Protein AF-A0A966YAL9-F1 (afdb_monomer_lite)

Sequence (308 aa):
MLPSWFNRWNEENPTNVYGPAILIGALGGAVFLAIMVVVFGQPAATSSLQTGPRGQGMSVTEFNSDLATPDPDIELVYENEPYVPDGSEALAKDIYQNVQVLGDLTEDNFNRLMGAMTEWIAPEEGCAYCHGDGDVETYGEDALYTKVVARRMVQMTQNINENWSGHVNANKEVGVTCFTCHRGQHVPSEIWFNIVPVNEASAGWSANQNRATVLSQSTSLPSDALEKYLLGYETIGVHDYESRVANEPGDPLIQNAERTYSLMNYFSNSLGRNCVLCHNTRAFYDAEQVTPQWGTASLGIGMVQEMN

Structure (mmCIF, N/CA/C/O backbone):
data_AF-A0A966YAL9-F1
#
_entry.id   AF-A0A966YAL9-F1
#
loop_
_atom_site.group_PDB
_atom_site.id
_atom_site.type_symbol
_atom_site.label_atom_id
_atom_site.label_alt_id
_atom_site.label_comp_id
_atom_site.label_asym_id
_atom_site.label_entity_id
_atom_site.label_seq_id
_atom_site.pdbx_PDB_ins_code
_atom_site.Cartn_x
_atom_site.Cartn_y
_atom_site.Cartn_z
_atom_site.occupancy
_atom_site.B_iso_or_equiv
_atom_site.auth_seq_id
_atom_site.auth_comp_id
_atom_site.auth_asym_id
_atom_site.auth_atom_id
_atom_site.pdbx_PDB_model_num
ATOM 1 N N . MET A 1 1 ? -10.149 58.426 -57.020 1.00 65.69 1 MET A N 1
ATOM 2 C CA . MET A 1 1 ? -8.845 58.293 -57.708 1.00 65.69 1 MET A CA 1
ATOM 3 C C . MET A 1 1 ? -7.839 59.139 -56.957 1.00 65.69 1 MET A C 1
ATOM 5 O O . MET A 1 1 ? -8.144 60.294 -56.688 1.00 65.69 1 MET A O 1
ATOM 9 N N . LEU A 1 2 ? -6.709 58.564 -56.550 1.00 71.12 2 LEU A N 1
ATOM 10 C CA . LEU A 1 2 ? -5.679 59.308 -55.822 1.00 71.12 2 LEU A CA 1
ATOM 11 C C . LEU A 1 2 ? -4.937 60.273 -56.777 1.00 71.12 2 LEU A C 1
ATOM 13 O O . LEU A 1 2 ? -4.803 59.945 -57.960 1.00 71.12 2 LEU A O 1
ATOM 17 N N . PRO A 1 3 ? -4.490 61.458 -56.313 1.00 83.50 3 PRO A N 1
ATOM 18 C CA . PRO A 1 3 ? -3.779 62.441 -57.137 1.00 83.50 3 PRO A CA 1
ATOM 19 C C . PRO A 1 3 ? -2.489 61.889 -57.767 1.00 83.50 3 PRO A C 1
ATOM 21 O O . PRO A 1 3 ? -1.783 61.092 -57.154 1.00 83.50 3 PRO A O 1
ATOM 24 N N . SER A 1 4 ? -2.127 62.366 -58.964 1.00 80.00 4 SER A N 1
ATOM 25 C CA . SER A 1 4 ? -0.957 61.882 -59.723 1.00 80.00 4 SER A CA 1
ATOM 26 C C . SER A 1 4 ? 0.380 62.048 -58.993 1.00 80.00 4 SER A C 1
ATOM 28 O O . SER A 1 4 ? 1.270 61.217 -59.157 1.00 80.00 4 SER A O 1
ATOM 30 N N . TRP A 1 5 ? 0.515 63.081 -58.159 1.00 81.12 5 TRP A N 1
ATOM 31 C CA . TRP A 1 5 ? 1.707 63.295 -57.338 1.00 81.12 5 TRP A CA 1
ATOM 32 C C . TRP A 1 5 ? 1.853 62.243 -56.227 1.00 81.12 5 TRP A C 1
ATOM 34 O O . TRP A 1 5 ? 2.972 61.866 -55.907 1.00 81.12 5 TRP A O 1
ATOM 44 N N . PHE A 1 6 ? 0.743 61.731 -55.677 1.00 73.94 6 PHE A N 1
ATOM 45 C CA . PHE A 1 6 ? 0.749 60.721 -54.611 1.00 73.94 6 PHE A CA 1
ATOM 46 C C . PHE A 1 6 ? 1.203 59.361 -55.146 1.00 73.94 6 PHE A C 1
ATOM 48 O O . PHE A 1 6 ? 2.024 58.686 -54.530 1.00 73.94 6 PHE A O 1
ATOM 55 N N . ASN A 1 7 ? 0.719 58.994 -56.338 1.00 79.31 7 ASN A N 1
ATOM 56 C CA . ASN A 1 7 ? 1.148 57.768 -57.009 1.00 79.31 7 ASN A CA 1
ATOM 57 C C . ASN A 1 7 ? 2.636 57.829 -57.371 1.00 79.31 7 ASN A C 1
ATOM 59 O O . ASN A 1 7 ? 3.358 56.887 -57.073 1.00 79.31 7 ASN A O 1
ATOM 63 N N . ARG A 1 8 ? 3.101 58.959 -57.923 1.00 77.62 8 ARG A N 1
ATOM 64 C CA . ARG A 1 8 ? 4.509 59.156 -58.298 1.00 77.62 8 ARG A CA 1
ATOM 65 C C . ARG A 1 8 ? 5.439 59.167 -57.078 1.00 77.62 8 ARG A C 1
ATOM 67 O O . ARG A 1 8 ? 6.488 58.541 -57.109 1.00 77.62 8 ARG A O 1
ATOM 74 N N . TRP A 1 9 ? 5.023 59.797 -55.976 1.00 74.25 9 TRP A N 1
ATOM 75 C CA . TRP A 1 9 ? 5.794 59.806 -54.729 1.00 74.25 9 TRP A CA 1
ATOM 76 C C . TRP A 1 9 ? 5.941 58.405 -54.114 1.00 74.25 9 TRP A C 1
ATOM 78 O O . TRP A 1 9 ? 7.034 58.064 -53.672 1.00 74.25 9 TRP A O 1
ATOM 88 N N . ASN A 1 10 ? 4.884 57.581 -54.127 1.00 72.00 10 ASN A N 1
ATOM 89 C CA . ASN A 1 10 ? 4.954 56.182 -53.676 1.00 72.00 10 ASN A CA 1
ATOM 90 C C . ASN A 1 10 ? 5.814 55.301 -54.599 1.00 72.00 10 ASN A C 1
ATOM 92 O O . ASN A 1 10 ? 6.474 54.385 -54.117 1.00 72.00 10 ASN A O 1
ATOM 96 N N . GLU A 1 11 ? 5.805 55.571 -55.907 1.00 74.69 11 GLU A N 1
ATOM 97 C CA . GLU A 1 11 ? 6.661 54.897 -56.894 1.00 74.69 11 GLU A CA 1
ATOM 98 C C . GLU A 1 11 ? 8.146 55.225 -56.675 1.00 74.69 11 GLU A C 1
ATOM 100 O O . GLU A 1 11 ? 9.000 54.347 -56.756 1.00 74.69 11 GLU A O 1
ATOM 105 N N . GLU A 1 12 ? 8.446 56.486 -56.354 1.00 77.81 12 GLU A N 1
ATOM 106 C CA . GLU A 1 12 ? 9.803 56.991 -56.117 1.00 77.81 12 GLU A CA 1
ATOM 107 C C . GLU A 1 12 ? 10.318 56.705 -54.692 1.00 77.81 12 GLU A C 1
ATOM 109 O O . GLU A 1 12 ? 11.528 56.708 -54.468 1.00 77.81 12 GLU A O 1
ATOM 114 N N . ASN A 1 13 ? 9.430 56.422 -53.728 1.00 68.62 13 ASN A N 1
ATOM 115 C CA . ASN A 1 13 ? 9.766 56.129 -52.328 1.00 68.62 13 ASN A CA 1
ATOM 116 C C . ASN A 1 13 ? 9.110 54.819 -51.850 1.00 68.62 13 ASN A C 1
ATOM 118 O O . ASN A 1 13 ? 8.278 54.846 -50.934 1.00 68.62 13 ASN A O 1
ATOM 122 N N . PRO A 1 14 ? 9.461 53.657 -52.436 1.00 69.31 14 PRO A N 1
ATOM 123 C CA . PRO A 1 14 ? 8.901 52.383 -52.015 1.00 69.31 14 PRO A CA 1
ATOM 124 C C . PRO A 1 14 ? 9.332 52.097 -50.573 1.00 69.31 14 PRO A C 1
ATOM 126 O O . PRO A 1 14 ? 10.478 51.746 -50.289 1.00 69.31 14 PRO A O 1
ATOM 129 N N . THR A 1 15 ? 8.408 52.260 -49.629 1.00 69.19 15 THR A N 1
ATOM 130 C CA . THR A 1 15 ? 8.644 51.883 -48.237 1.00 69.19 15 THR A CA 1
ATOM 131 C C . THR A 1 15 ? 8.702 50.363 -48.175 1.00 69.19 15 THR A C 1
ATOM 133 O O . THR A 1 15 ? 7.724 49.668 -48.439 1.00 69.19 15 THR A O 1
ATOM 136 N N . ASN A 1 16 ? 9.883 49.817 -47.883 1.00 73.44 16 ASN A N 1
ATOM 137 C CA . ASN A 1 16 ? 10.063 48.377 -47.750 1.00 73.44 16 ASN A CA 1
ATOM 138 C C . ASN A 1 16 ? 9.370 47.904 -46.468 1.00 73.44 16 ASN A C 1
ATOM 140 O O . ASN A 1 16 ? 9.990 47.877 -45.412 1.00 73.44 16 ASN A O 1
ATOM 144 N N . VAL A 1 17 ? 8.087 47.557 -46.557 1.00 72.50 17 VAL A N 1
ATOM 145 C CA . VAL A 1 17 ? 7.295 47.040 -45.427 1.00 72.50 17 VAL A CA 1
ATOM 146 C C . VAL A 1 17 ? 7.652 45.580 -45.119 1.00 72.50 17 VAL A C 1
ATOM 148 O O . VAL A 1 17 ? 7.526 45.137 -43.980 1.00 72.50 17 VAL A O 1
ATOM 151 N N . TYR A 1 18 ? 8.162 44.843 -46.112 1.00 77.12 18 TYR A N 1
ATOM 152 C CA . TYR A 1 18 ? 8.548 43.438 -45.972 1.00 77.12 18 TYR A CA 1
ATOM 153 C C . TYR A 1 18 ? 9.752 43.248 -45.046 1.00 77.12 18 TYR A C 1
ATOM 155 O O . TYR A 1 18 ? 9.743 42.327 -44.241 1.00 77.12 18 TYR A O 1
ATOM 163 N N . GLY A 1 19 ? 10.761 44.123 -45.103 1.00 79.56 19 GLY A N 1
ATOM 164 C CA . GLY A 1 19 ? 11.925 44.069 -44.208 1.00 79.56 19 GLY A CA 1
ATOM 165 C C . GLY A 1 19 ? 11.540 44.149 -42.721 1.00 79.56 19 GLY A C 1
ATOM 166 O O . GLY A 1 19 ? 11.826 43.211 -41.976 1.00 79.56 19 GLY A O 1
ATOM 167 N N . PRO A 1 20 ? 10.838 45.212 -42.281 1.00 83.94 20 PRO A N 1
ATOM 168 C CA . PRO A 1 20 ? 10.282 45.323 -40.936 1.00 83.94 20 PRO A CA 1
ATOM 169 C C . PRO A 1 20 ? 9.320 44.185 -40.581 1.00 83.94 20 PRO A C 1
ATOM 171 O O . PRO A 1 20 ? 9.395 43.674 -39.471 1.00 83.94 20 PRO A O 1
ATOM 174 N N . ALA A 1 21 ? 8.458 43.740 -41.503 1.00 80.94 21 ALA A N 1
ATOM 175 C CA . ALA A 1 21 ? 7.534 42.632 -41.248 1.00 80.94 21 ALA A CA 1
ATOM 176 C C . ALA A 1 21 ? 8.256 41.291 -41.020 1.00 80.94 21 ALA A C 1
ATOM 178 O O . ALA A 1 21 ? 7.905 40.565 -40.094 1.00 80.94 21 ALA A O 1
ATOM 179 N N . ILE A 1 22 ? 9.292 40.978 -41.807 1.00 87.69 22 ILE A N 1
ATOM 180 C CA . ILE A 1 22 ? 10.147 39.794 -41.618 1.00 87.69 22 ILE A CA 1
ATOM 181 C C . ILE A 1 22 ? 10.879 39.885 -40.278 1.00 87.69 22 ILE A C 1
ATOM 183 O O . ILE A 1 22 ? 10.945 38.900 -39.549 1.00 87.69 22 ILE A O 1
ATOM 187 N N . LEU A 1 23 ? 11.396 41.065 -39.930 1.00 87.50 23 LEU A N 1
ATOM 188 C CA . LEU A 1 23 ? 12.125 41.283 -38.682 1.00 87.50 23 LEU A CA 1
ATOM 189 C C . LEU A 1 23 ? 11.206 41.142 -37.456 1.00 87.50 23 LEU A C 1
ATOM 191 O O . LEU A 1 23 ? 11.565 40.461 -36.499 1.00 87.50 23 LEU A O 1
ATOM 195 N N . ILE A 1 24 ? 9.992 41.699 -37.512 1.00 89.62 24 ILE A N 1
ATOM 196 C CA . ILE A 1 24 ? 8.957 41.528 -36.479 1.00 89.62 24 ILE A CA 1
ATOM 197 C C . ILE A 1 24 ? 8.509 40.065 -36.395 1.00 89.62 24 ILE A C 1
ATOM 199 O O . ILE A 1 24 ? 8.396 39.535 -35.294 1.00 89.62 24 ILE A O 1
ATOM 203 N N . GLY A 1 25 ? 8.291 39.394 -37.528 1.00 92.00 25 GLY A N 1
ATOM 204 C CA . GLY A 1 25 ? 7.920 37.978 -37.565 1.00 92.00 25 GLY A CA 1
ATOM 205 C C . GLY A 1 25 ? 9.001 37.071 -36.971 1.00 92.00 25 GLY A C 1
ATOM 206 O O . GLY A 1 25 ? 8.689 36.179 -36.186 1.00 92.00 25 GLY A O 1
ATOM 207 N N . ALA A 1 26 ? 10.273 37.335 -37.275 1.00 93.12 26 ALA A N 1
ATOM 208 C CA . ALA A 1 26 ? 11.406 36.604 -36.715 1.00 93.12 26 ALA A CA 1
ATOM 209 C C . ALA A 1 26 ? 11.546 36.830 -35.202 1.00 93.12 26 ALA A C 1
ATOM 211 O O . ALA A 1 26 ? 11.719 35.869 -34.456 1.00 93.12 26 ALA A O 1
ATOM 212 N N . LEU A 1 27 ? 11.415 38.078 -34.735 1.00 93.50 27 LEU A N 1
ATOM 213 C CA . LEU A 1 27 ? 11.429 38.396 -33.304 1.00 93.50 27 LEU A CA 1
ATOM 214 C C . LEU A 1 27 ? 10.240 37.764 -32.573 1.00 93.50 27 LEU A C 1
ATOM 216 O O . LEU A 1 27 ? 10.427 37.151 -31.526 1.00 93.50 27 LEU A O 1
ATOM 220 N N . GLY A 1 28 ? 9.035 37.856 -33.137 1.00 95.12 28 GLY A N 1
ATOM 221 C CA . GLY A 1 28 ? 7.835 37.234 -32.581 1.00 95.12 28 GLY A CA 1
ATOM 222 C C . GLY A 1 28 ? 7.957 35.713 -32.496 1.00 95.12 28 GLY A C 1
ATOM 223 O O . GLY A 1 28 ? 7.648 35.132 -31.459 1.00 95.12 28 GLY A O 1
ATOM 224 N N . GLY A 1 29 ? 8.485 35.070 -33.541 1.00 95.31 29 GLY A N 1
ATOM 225 C CA . GLY A 1 29 ? 8.762 33.633 -33.550 1.00 95.31 29 GLY A CA 1
ATOM 226 C C . GLY A 1 29 ? 9.814 33.221 -32.517 1.00 95.31 29 GLY A C 1
ATOM 227 O O . GLY A 1 29 ? 9.628 32.224 -31.824 1.00 95.31 29 GLY A O 1
ATOM 228 N N . ALA A 1 30 ? 10.883 34.005 -32.359 1.00 92.94 30 ALA A N 1
ATOM 229 C CA . ALA A 1 30 ? 11.915 33.754 -31.353 1.00 92.94 30 ALA A CA 1
ATOM 230 C C . ALA A 1 30 ? 11.374 33.892 -29.921 1.00 92.94 30 ALA A C 1
ATOM 232 O O . ALA A 1 30 ? 11.653 33.043 -29.077 1.00 92.94 30 ALA A O 1
ATOM 233 N N . VAL A 1 31 ? 10.561 34.920 -29.654 1.00 94.75 31 VAL A N 1
ATOM 234 C CA . VAL A 1 31 ? 9.898 35.108 -28.354 1.00 94.75 31 VAL A CA 1
ATOM 235 C C . VAL A 1 31 ? 8.921 33.968 -28.076 1.00 94.75 31 VAL A C 1
ATOM 237 O O . VAL A 1 31 ? 8.940 33.414 -26.982 1.00 94.75 31 VAL A O 1
ATOM 240 N N . PHE A 1 32 ? 8.115 33.567 -29.061 1.00 94.06 32 PHE A N 1
ATOM 241 C CA . PHE A 1 32 ? 7.206 32.430 -28.920 1.00 94.06 32 PHE A CA 1
ATOM 242 C C . PHE A 1 32 ? 7.961 31.132 -28.609 1.00 94.06 32 PHE A C 1
ATOM 244 O O . PHE A 1 32 ? 7.599 30.432 -27.670 1.00 94.06 32 PHE A O 1
ATOM 251 N N . LEU A 1 33 ? 9.048 30.833 -29.329 1.00 90.56 33 LEU A N 1
ATOM 252 C CA . LEU A 1 33 ? 9.898 29.671 -29.048 1.00 90.56 33 LEU A CA 1
ATOM 253 C C . LEU A 1 33 ? 10.502 29.720 -27.641 1.00 90.56 33 LEU A C 1
ATOM 255 O O . LEU A 1 33 ? 10.478 28.713 -26.940 1.00 90.56 33 LEU A O 1
ATOM 259 N N . ALA A 1 34 ? 11.005 30.877 -27.208 1.00 88.69 34 ALA A N 1
ATOM 260 C CA . ALA A 1 34 ? 11.548 31.043 -25.863 1.00 88.69 34 ALA A CA 1
ATOM 261 C C . ALA A 1 34 ? 10.478 30.809 -24.784 1.00 88.69 34 ALA A C 1
ATOM 263 O O . ALA A 1 34 ? 10.730 30.089 -23.822 1.00 88.69 34 ALA A O 1
ATOM 264 N N . ILE A 1 35 ? 9.268 31.348 -24.973 1.00 88.69 35 ILE A N 1
ATOM 265 C CA . ILE A 1 35 ? 8.125 31.096 -24.085 1.00 88.69 35 ILE A CA 1
ATOM 266 C C . ILE A 1 35 ? 7.786 29.606 -24.068 1.00 88.69 35 ILE A C 1
ATOM 268 O O . ILE A 1 35 ? 7.620 29.048 -22.995 1.00 88.69 35 ILE A O 1
ATOM 272 N N . MET A 1 36 ? 7.736 28.940 -25.221 1.00 88.19 36 MET A N 1
ATOM 273 C CA . MET A 1 36 ? 7.416 27.511 -25.306 1.00 88.19 36 MET A CA 1
ATOM 274 C C . MET A 1 36 ? 8.447 26.640 -24.585 1.00 88.19 36 MET A C 1
ATOM 276 O O . MET A 1 36 ? 8.064 25.700 -23.899 1.00 88.19 36 MET A O 1
ATOM 280 N N . VAL A 1 37 ? 9.739 26.970 -24.677 1.00 84.31 37 VAL A N 1
ATOM 281 C CA . VAL A 1 37 ? 10.798 26.270 -23.928 1.00 84.31 37 VAL A CA 1
ATOM 282 C C . VAL A 1 37 ? 10.631 26.460 -22.419 1.00 84.31 37 VAL A C 1
ATOM 284 O O . VAL A 1 37 ? 10.834 25.517 -21.664 1.00 84.31 37 VAL A O 1
ATOM 287 N N . VAL A 1 38 ? 10.233 27.651 -21.963 1.00 83.19 38 VAL A N 1
ATOM 288 C CA . VAL A 1 38 ? 9.990 27.911 -20.533 1.00 83.19 38 VAL A CA 1
ATOM 289 C C . VAL A 1 38 ? 8.702 27.240 -20.047 1.00 83.19 38 VAL A C 1
ATOM 291 O O . VAL A 1 38 ? 8.705 26.634 -18.982 1.00 83.19 38 VAL A O 1
ATOM 294 N N . VAL A 1 39 ? 7.618 27.321 -20.824 1.00 80.94 39 VAL A N 1
ATOM 295 C CA . VAL A 1 39 ? 6.293 26.784 -20.472 1.00 80.94 39 VAL A CA 1
ATOM 296 C C . VAL A 1 39 ? 6.289 25.259 -20.477 1.00 80.94 39 VAL A C 1
ATOM 298 O O . VAL A 1 39 ? 5.745 24.659 -19.557 1.00 80.94 39 VAL A O 1
ATOM 301 N N . PHE A 1 40 ? 6.899 24.619 -21.478 1.00 78.69 40 PHE A N 1
ATOM 302 C CA . PHE A 1 40 ? 7.017 23.159 -21.495 1.00 78.69 40 PHE A CA 1
ATOM 303 C C . PHE A 1 40 ? 8.154 22.639 -20.620 1.00 78.69 40 PHE A C 1
ATOM 305 O O . PHE A 1 40 ? 8.139 21.467 -20.248 1.00 78.69 40 PHE A O 1
ATOM 312 N N . GLY A 1 41 ? 9.130 23.487 -20.287 1.00 79.62 41 GLY A N 1
ATOM 313 C CA . GLY A 1 41 ? 10.293 23.099 -19.502 1.00 79.62 41 GLY A CA 1
ATOM 314 C C . GLY A 1 41 ? 11.029 21.903 -20.114 1.00 79.62 41 GLY A C 1
ATOM 315 O O . GLY A 1 41 ? 11.148 21.767 -21.333 1.00 79.62 41 GLY A O 1
ATOM 316 N N . GLN A 1 42 ? 11.520 21.016 -19.247 1.00 81.88 42 GLN A N 1
ATOM 317 C CA . GLN A 1 42 ? 12.120 19.742 -19.634 1.00 81.88 42 GLN A CA 1
ATOM 318 C C . GLN A 1 42 ? 11.281 18.596 -19.044 1.00 81.88 42 GLN A C 1
ATOM 320 O O . GLN A 1 42 ? 11.599 18.115 -17.957 1.00 81.88 42 GLN A O 1
ATOM 325 N N . PRO A 1 43 ? 10.227 18.127 -19.738 1.00 78.88 43 PRO A N 1
ATOM 326 C CA . PRO A 1 43 ? 9.335 17.090 -19.207 1.00 78.88 43 PRO A CA 1
ATOM 327 C C . PRO A 1 43 ? 10.042 15.736 -19.051 1.00 78.88 43 PRO A C 1
ATOM 329 O O . PRO A 1 43 ? 9.650 14.913 -18.239 1.00 78.88 43 PRO A O 1
ATOM 332 N N . ALA A 1 44 ? 11.132 15.524 -19.793 1.00 84.50 44 ALA A N 1
ATOM 333 C CA . ALA A 1 44 ? 11.979 14.340 -19.682 1.00 84.50 44 ALA A CA 1
ATOM 334 C C . ALA A 1 44 ? 13.105 14.490 -18.640 1.00 84.50 44 ALA A C 1
ATOM 336 O O . ALA A 1 44 ? 14.030 13.680 -18.615 1.00 84.50 44 ALA A O 1
ATOM 337 N N . ALA A 1 45 ? 13.106 15.554 -17.829 1.00 89.25 45 ALA A N 1
ATOM 338 C CA . ALA A 1 45 ? 14.073 15.684 -16.749 1.00 89.25 45 ALA A CA 1
ATOM 339 C C . ALA A 1 45 ? 13.775 14.639 -15.677 1.00 89.25 45 ALA A C 1
ATOM 341 O O . ALA A 1 45 ? 12.651 14.546 -15.188 1.00 89.25 45 ALA A O 1
ATOM 342 N N . THR A 1 46 ? 14.797 13.883 -15.302 1.00 91.88 46 THR A N 1
ATOM 343 C CA . THR A 1 46 ? 14.681 12.828 -14.302 1.00 91.88 46 THR A CA 1
ATOM 344 C C . THR A 1 46 ? 15.632 13.068 -13.147 1.00 91.88 46 THR A C 1
ATOM 346 O O . THR A 1 46 ? 16.764 13.516 -13.351 1.00 91.88 46 THR A O 1
ATOM 349 N N . SER A 1 47 ? 15.205 12.672 -11.958 1.00 92.25 47 SER A N 1
ATOM 350 C CA . SER A 1 47 ? 16.072 12.454 -10.809 1.00 92.25 47 SER A CA 1
ATOM 351 C C . SER A 1 47 ? 16.353 10.961 -10.679 1.00 92.25 47 SER A C 1
ATOM 353 O O . SER A 1 47 ? 15.649 10.120 -11.243 1.00 92.25 47 SER A O 1
ATOM 355 N N . SER A 1 48 ? 17.435 10.600 -10.002 1.00 92.19 48 SER A N 1
ATOM 356 C CA . SER A 1 48 ? 17.807 9.199 -9.831 1.00 92.19 48 SER A CA 1
ATOM 357 C C . SER A 1 48 ? 18.400 8.945 -8.458 1.00 92.19 48 SER A C 1
ATOM 359 O O . SER A 1 48 ? 19.378 9.579 -8.064 1.00 92.19 48 SER A O 1
ATOM 361 N N . LEU A 1 49 ? 17.812 7.988 -7.747 1.00 93.38 49 LEU A N 1
ATOM 362 C CA . LEU A 1 49 ? 18.313 7.470 -6.486 1.00 93.38 49 LEU A CA 1
ATOM 363 C C . LEU A 1 49 ? 19.184 6.244 -6.762 1.00 93.38 49 LEU A C 1
ATOM 365 O O . LEU A 1 49 ? 18.711 5.227 -7.268 1.00 93.38 49 LEU A O 1
ATOM 369 N N . GLN A 1 50 ? 20.463 6.328 -6.404 1.00 95.88 50 GLN A N 1
ATOM 370 C CA . GLN A 1 50 ? 21.370 5.189 -6.479 1.00 95.88 50 GLN A CA 1
ATOM 371 C C . GLN A 1 50 ? 21.159 4.270 -5.266 1.00 95.88 50 GLN A C 1
ATOM 373 O O . GLN A 1 50 ? 21.380 4.685 -4.131 1.00 95.88 50 GLN A O 1
ATOM 378 N N . THR A 1 51 ? 20.777 3.017 -5.508 1.00 95.62 51 THR A N 1
ATOM 379 C CA . THR A 1 51 ? 20.424 2.035 -4.463 1.00 95.62 51 THR A CA 1
ATOM 380 C C . THR A 1 51 ? 21.468 0.932 -4.276 1.00 95.62 51 THR A C 1
ATOM 382 O O . THR A 1 51 ? 21.317 0.074 -3.411 1.00 95.62 51 THR A O 1
ATOM 385 N N . GLY A 1 52 ? 22.558 0.952 -5.050 1.00 94.44 52 GLY A N 1
ATOM 386 C CA . GLY A 1 52 ? 23.645 -0.024 -4.946 1.00 94.44 52 GLY A CA 1
ATOM 387 C C . GLY A 1 52 ? 25.017 0.525 -5.353 1.00 94.44 52 GLY A C 1
ATOM 388 O O . GLY A 1 52 ? 25.157 1.715 -5.650 1.00 94.44 52 GLY A O 1
ATOM 389 N N . PRO A 1 53 ? 26.066 -0.319 -5.375 1.00 94.62 53 PRO A N 1
ATOM 390 C CA . PRO A 1 53 ? 27.416 0.104 -5.738 1.00 94.62 53 PRO A CA 1
ATOM 391 C C . PRO A 1 53 ? 27.499 0.731 -7.137 1.00 94.62 53 PRO A C 1
ATOM 393 O O . PRO A 1 53 ? 26.789 0.345 -8.068 1.00 94.62 53 PRO A O 1
ATOM 396 N N . ARG A 1 54 ? 28.417 1.691 -7.302 1.00 94.75 54 ARG A N 1
ATOM 397 C CA . ARG A 1 54 ? 28.647 2.375 -8.585 1.00 94.75 54 ARG A CA 1
ATOM 398 C C . ARG A 1 54 ? 28.934 1.375 -9.713 1.00 94.75 54 ARG A C 1
ATOM 400 O O . ARG A 1 54 ? 29.740 0.466 -9.542 1.00 94.75 54 ARG A O 1
ATOM 407 N N . GLY A 1 55 ? 28.312 1.584 -10.873 1.00 94.69 55 GLY A N 1
ATOM 408 C CA . GLY A 1 55 ? 28.501 0.750 -12.068 1.00 94.69 55 GLY A CA 1
ATOM 409 C C . GLY A 1 55 ? 27.594 -0.484 -12.169 1.00 94.69 55 GLY A C 1
ATOM 410 O O . GLY A 1 55 ? 27.624 -1.146 -13.197 1.00 94.69 55 GLY A O 1
ATOM 411 N N . GLN A 1 56 ? 26.759 -0.766 -11.162 1.00 93.25 56 GLN A N 1
ATOM 412 C CA . GLN A 1 56 ? 25.854 -1.929 -11.155 1.00 93.25 56 GLN A CA 1
ATOM 413 C C . GLN A 1 56 ? 24.480 -1.658 -11.793 1.00 93.25 56 GLN A C 1
ATOM 415 O O . GLN A 1 56 ? 23.650 -2.556 -11.857 1.00 93.25 56 GLN A O 1
ATOM 420 N N . GLY A 1 57 ? 24.204 -0.421 -12.219 1.00 94.19 57 GLY A N 1
ATOM 421 C CA . GLY A 1 57 ? 22.905 -0.045 -12.794 1.00 94.19 57 GLY A CA 1
ATOM 422 C C . GLY A 1 57 ? 21.742 0.001 -11.792 1.00 94.19 57 GLY A C 1
ATOM 423 O O . GLY A 1 57 ? 20.599 0.165 -12.202 1.00 94.19 57 GLY A O 1
ATOM 424 N N . MET A 1 58 ? 22.017 -0.110 -10.488 1.00 97.31 58 MET A N 1
ATOM 425 C CA . MET A 1 58 ? 21.018 0.027 -9.423 1.00 97.31 58 MET A CA 1
ATOM 426 C C . MET A 1 58 ? 20.652 1.505 -9.212 1.00 97.31 58 MET A C 1
ATOM 428 O O . MET A 1 58 ? 21.201 2.182 -8.340 1.00 97.31 58 MET A O 1
ATOM 432 N N . SER A 1 59 ? 19.773 2.001 -10.084 1.00 95.94 59 SER A N 1
ATOM 433 C CA . SER A 1 59 ? 19.250 3.365 -10.104 1.00 95.94 59 SER A CA 1
ATOM 434 C C . SER A 1 59 ? 17.726 3.339 -10.195 1.00 95.94 59 SER A C 1
ATOM 436 O O . SER A 1 59 ? 17.156 2.803 -11.148 1.00 95.94 59 SER A O 1
ATOM 438 N N . VAL A 1 60 ? 17.062 3.936 -9.214 1.00 95.31 60 VAL A N 1
ATOM 439 C CA . VAL A 1 60 ? 15.627 4.222 -9.256 1.00 95.31 60 VAL A CA 1
ATOM 440 C C . VAL A 1 60 ? 15.469 5.597 -9.890 1.00 95.31 60 VAL A C 1
ATOM 442 O O . VAL A 1 60 ? 15.879 6.594 -9.301 1.00 95.31 60 VAL A O 1
ATOM 445 N N . THR A 1 61 ? 14.943 5.643 -11.110 1.00 93.00 61 THR A N 1
ATOM 446 C CA . THR A 1 61 ? 14.793 6.878 -11.888 1.00 93.00 61 THR A CA 1
ATOM 447 C C . THR A 1 61 ? 13.335 7.315 -11.891 1.00 93.00 61 THR A C 1
ATOM 449 O O . THR A 1 61 ? 12.459 6.505 -12.177 1.00 93.00 61 THR A O 1
ATOM 452 N N . GLU A 1 62 ? 13.093 8.592 -11.608 1.00 90.50 62 GLU A N 1
ATOM 453 C CA . GLU A 1 62 ? 11.760 9.202 -11.546 1.00 90.50 62 GLU A CA 1
ATOM 454 C C . GLU A 1 62 ? 11.761 10.506 -12.347 1.00 90.50 62 GLU A C 1
ATOM 456 O O . GLU A 1 62 ? 12.779 11.209 -12.385 1.00 90.50 62 GLU A O 1
ATOM 461 N N . PHE A 1 63 ? 10.644 10.849 -12.995 1.00 91.12 63 PHE A N 1
ATOM 462 C CA . PHE A 1 63 ? 10.519 12.157 -13.631 1.00 91.12 63 PHE A CA 1
ATOM 463 C C . PHE A 1 63 ? 10.420 13.246 -12.564 1.00 91.12 63 PHE A C 1
ATOM 465 O O . PHE A 1 63 ? 9.743 13.100 -11.548 1.00 91.12 63 PHE A O 1
ATOM 472 N N . ASN A 1 64 ? 11.077 14.378 -12.807 1.00 88.88 64 ASN A N 1
ATOM 473 C CA . ASN A 1 64 ? 11.020 15.514 -11.889 1.00 88.88 64 ASN A CA 1
ATOM 474 C C . ASN A 1 64 ? 9.595 16.071 -11.751 1.00 88.88 64 ASN A C 1
ATOM 476 O O . ASN A 1 64 ? 9.272 16.631 -10.709 1.00 88.88 64 ASN A O 1
ATOM 480 N N . SER A 1 65 ? 8.754 15.918 -12.781 1.00 86.19 65 SER A N 1
ATOM 481 C CA . SER A 1 65 ? 7.327 16.256 -12.725 1.00 86.19 65 SER A CA 1
ATOM 482 C C . SER A 1 65 ? 6.578 15.437 -11.680 1.00 86.19 65 SER A C 1
ATOM 484 O O . SER A 1 65 ? 5.757 15.986 -10.951 1.00 86.19 65 SER A O 1
ATOM 486 N N . ASP A 1 66 ? 6.891 14.147 -11.582 1.00 85.81 66 ASP A N 1
ATOM 487 C CA . ASP A 1 66 ? 6.193 13.218 -10.695 1.00 85.81 66 ASP A CA 1
ATOM 488 C C . ASP A 1 66 ? 6.587 13.510 -9.245 1.00 85.81 66 ASP A C 1
ATOM 490 O O . ASP A 1 66 ? 5.729 13.635 -8.381 1.00 85.81 66 ASP A O 1
ATOM 494 N N . LEU A 1 67 ? 7.877 13.771 -8.999 1.00 84.19 67 LEU A N 1
ATOM 495 C CA . LEU A 1 67 ? 8.382 14.198 -7.689 1.00 84.19 67 LEU A CA 1
ATOM 496 C C . LEU A 1 67 ? 7.832 15.557 -7.227 1.00 84.19 67 LEU A C 1
ATOM 498 O O . LEU A 1 67 ? 7.803 15.833 -6.030 1.00 84.19 67 LEU A O 1
ATOM 502 N N . ALA A 1 68 ? 7.459 16.429 -8.166 1.00 82.94 68 ALA A N 1
ATOM 503 C CA . ALA A 1 68 ? 6.891 17.741 -7.873 1.00 82.94 68 ALA A CA 1
ATOM 504 C C . ALA A 1 68 ? 5.369 17.704 -7.666 1.00 82.94 68 ALA A C 1
ATOM 506 O O . ALA A 1 68 ? 4.804 18.704 -7.223 1.00 82.94 68 ALA A O 1
ATOM 507 N N . THR A 1 69 ? 4.711 16.590 -7.996 1.00 83.81 69 THR A N 1
ATOM 508 C CA . THR A 1 69 ? 3.265 16.429 -7.836 1.00 83.81 69 THR A CA 1
ATOM 509 C C . THR A 1 69 ? 2.994 15.863 -6.439 1.00 83.81 69 THR A C 1
ATOM 511 O O . THR A 1 69 ? 3.366 14.720 -6.178 1.00 83.81 69 THR A O 1
ATOM 514 N N . PRO A 1 70 ? 2.408 16.640 -5.508 1.00 82.62 70 PRO A N 1
ATOM 515 C CA . PRO A 1 70 ? 2.055 16.119 -4.191 1.00 82.62 70 PRO A CA 1
ATOM 516 C C . PRO A 1 70 ? 0.923 15.088 -4.295 1.00 82.62 70 PRO A C 1
ATOM 518 O O . PRO A 1 70 ? 0.216 15.037 -5.304 1.00 82.62 70 PRO A O 1
ATOM 521 N N . ASP A 1 71 ? 0.732 14.295 -3.235 1.00 83.94 71 ASP A N 1
ATOM 522 C CA . ASP A 1 71 ? -0.483 13.484 -3.094 1.00 83.94 71 ASP A CA 1
ATOM 523 C C . ASP A 1 71 ? -1.700 14.433 -3.183 1.00 83.94 71 ASP A C 1
ATOM 525 O O . ASP A 1 71 ? -1.746 15.412 -2.428 1.00 83.94 71 ASP A O 1
ATOM 529 N N . PRO A 1 72 ? -2.639 14.216 -4.125 1.00 82.12 72 PRO A N 1
ATOM 530 C CA . PRO A 1 72 ? -3.776 15.114 -4.325 1.00 82.12 72 PRO A CA 1
ATOM 531 C C . PRO A 1 72 ? -4.674 15.212 -3.087 1.00 82.12 72 PRO A C 1
ATOM 533 O O . PRO A 1 72 ? -5.324 16.237 -2.892 1.00 82.12 72 PRO A O 1
ATOM 536 N N . ASP A 1 73 ? -4.656 14.189 -2.234 1.00 82.69 73 ASP A N 1
ATOM 537 C CA . ASP A 1 73 ? -5.479 14.095 -1.033 1.00 82.69 73 ASP A CA 1
ATOM 538 C C . ASP A 1 73 ? -4.705 14.510 0.225 1.00 82.69 73 ASP A C 1
ATOM 540 O O . ASP A 1 73 ? -5.205 14.358 1.339 1.00 82.69 73 ASP A O 1
ATOM 544 N N . ILE A 1 74 ? -3.487 15.053 0.090 1.00 82.31 74 ILE A N 1
ATOM 545 C CA . ILE A 1 74 ? -2.682 15.460 1.251 1.00 82.31 74 ILE A CA 1
ATOM 546 C C . ILE A 1 74 ? -3.388 16.529 2.090 1.00 82.31 74 ILE A C 1
ATOM 548 O O . ILE A 1 74 ? -3.274 16.530 3.310 1.00 82.31 74 ILE A O 1
ATOM 552 N N . GLU A 1 75 ? -4.156 17.412 1.449 1.00 80.00 75 GLU A N 1
ATOM 553 C CA . GLU A 1 75 ? -4.925 18.462 2.126 1.00 80.00 75 GLU A CA 1
ATOM 554 C C . GLU A 1 75 ? -6.126 17.903 2.905 1.00 80.00 75 GLU A C 1
ATOM 556 O O . GLU A 1 75 ? -6.613 18.555 3.827 1.00 80.00 75 GLU A O 1
ATOM 561 N N . LEU A 1 76 ? -6.584 16.691 2.567 1.00 77.69 76 LEU A N 1
ATOM 562 C CA . LEU A 1 76 ? -7.655 15.986 3.278 1.00 77.69 76 LEU A CA 1
ATOM 563 C C . LEU A 1 76 ? -7.143 15.280 4.542 1.00 77.69 76 LEU A C 1
ATOM 565 O O . LEU A 1 76 ? -7.941 14.860 5.383 1.00 77.69 76 LEU A O 1
ATOM 569 N N . VAL A 1 77 ? -5.821 15.162 4.712 1.00 77.06 77 VAL A N 1
ATOM 570 C CA . VAL A 1 77 ? -5.216 14.653 5.946 1.00 77.06 77 VAL A CA 1
ATOM 571 C C . VAL A 1 77 ? -5.368 15.713 7.036 1.00 77.06 77 VAL A C 1
ATOM 573 O O . VAL A 1 77 ? -4.507 16.564 7.248 1.00 77.06 77 VAL A O 1
ATOM 576 N N . TYR A 1 78 ? -6.494 15.672 7.742 1.00 69.25 78 TYR A N 1
ATOM 577 C CA . TYR A 1 78 ? -6.711 16.514 8.910 1.00 69.25 78 TYR A CA 1
ATOM 578 C C . TYR A 1 78 ? -5.965 15.941 10.124 1.00 69.25 78 TYR A C 1
ATOM 580 O O . TYR A 1 78 ? -6.357 14.917 10.693 1.00 69.25 78 TYR A O 1
ATOM 588 N N . GLU A 1 79 ? -4.885 16.608 10.531 1.00 71.19 79 GLU A N 1
ATOM 589 C CA . GLU A 1 79 ? -4.124 16.280 11.738 1.00 71.19 79 GLU A CA 1
ATOM 590 C C . GLU A 1 79 ? -4.866 16.796 12.978 1.00 71.19 79 GLU A C 1
ATOM 592 O O . GLU A 1 79 ? -4.672 17.917 13.447 1.00 71.19 79 GLU A O 1
ATOM 597 N N . ASN A 1 80 ? -5.771 15.979 13.513 1.00 78.81 80 ASN A N 1
ATOM 598 C CA . ASN A 1 80 ? -6.318 16.214 14.842 1.00 78.81 80 ASN A CA 1
ATOM 599 C C . ASN A 1 80 ? -5.332 15.623 15.855 1.00 78.81 80 ASN A C 1
ATOM 601 O O . ASN A 1 80 ? -5.074 14.429 15.785 1.00 78.81 80 ASN A O 1
ATOM 605 N N . GLU A 1 81 ? -4.776 16.395 16.786 1.00 86.38 81 GLU A N 1
ATOM 606 C CA . GLU A 1 81 ? -3.849 15.875 17.807 1.00 86.38 81 GLU A CA 1
ATOM 607 C C . GLU A 1 81 ? -4.613 15.322 19.021 1.00 86.38 81 GLU A C 1
ATOM 609 O O . GLU A 1 81 ? -5.608 15.929 19.428 1.00 86.38 81 GLU A O 1
ATOM 614 N N . PRO A 1 82 ? -4.217 14.175 19.608 1.00 90.38 82 PRO A N 1
ATOM 615 C CA . PRO A 1 82 ? -4.847 13.660 20.822 1.00 90.38 82 PRO A CA 1
ATOM 616 C C . PRO A 1 82 ? -4.736 14.641 21.993 1.00 90.38 82 PRO A C 1
ATOM 618 O O . PRO A 1 82 ? -3.706 15.288 22.191 1.00 90.38 82 PRO A O 1
ATOM 621 N N . TYR A 1 83 ? -5.775 14.705 22.825 1.00 93.00 83 TYR A N 1
ATOM 622 C CA . TYR A 1 83 ? -5.711 15.444 24.083 1.00 93.00 83 TYR A CA 1
ATOM 623 C C . TYR A 1 83 ? -4.858 14.666 25.085 1.00 93.00 83 TYR A C 1
ATOM 625 O O . TYR A 1 83 ? -5.051 13.460 25.244 1.00 93.00 83 TYR A O 1
ATOM 633 N N . VAL A 1 84 ? -3.934 15.342 25.771 1.00 94.31 84 VAL A N 1
ATOM 634 C CA . VAL A 1 84 ? -3.091 14.723 26.805 1.00 94.31 84 VAL A CA 1
ATOM 635 C C . VAL A 1 84 ? -3.925 14.528 28.078 1.00 94.31 84 VAL A C 1
ATOM 637 O O . VAL A 1 84 ? -4.295 15.539 28.675 1.00 94.31 84 VAL A O 1
ATOM 640 N N . PRO A 1 85 ? -4.209 13.283 28.512 1.00 91.56 85 PRO A N 1
ATOM 641 C CA . PRO A 1 85 ? -5.006 13.042 29.714 1.00 91.56 85 PRO A CA 1
ATOM 642 C C . PRO A 1 85 ? -4.248 13.424 30.989 1.00 91.56 85 PRO A C 1
ATOM 644 O O . PRO A 1 85 ? -3.050 13.141 31.100 1.00 91.56 85 PRO A O 1
ATOM 647 N N . ASP A 1 86 ? -4.936 13.999 31.975 1.00 90.88 86 ASP A N 1
ATOM 648 C CA . ASP A 1 86 ? -4.378 14.269 33.309 1.00 90.88 86 ASP A CA 1
ATOM 649 C C . ASP A 1 86 ? -4.639 13.143 34.330 1.00 90.88 86 ASP A C 1
ATOM 651 O O . ASP A 1 86 ? -4.034 13.117 35.407 1.00 90.88 86 ASP A O 1
ATOM 655 N N . GLY A 1 87 ? -5.474 12.166 33.959 1.00 88.25 87 GLY A N 1
ATOM 656 C CA . GLY A 1 87 ? -5.788 10.966 34.732 1.00 88.25 87 GLY A CA 1
ATOM 657 C C . GLY A 1 87 ? -6.975 11.129 35.681 1.00 88.25 87 GLY A C 1
ATOM 658 O O . GLY A 1 87 ? -7.297 10.187 36.407 1.00 88.25 87 GLY A O 1
ATOM 659 N N . SER A 1 88 ? -7.614 12.300 35.703 1.00 91.38 88 SER A N 1
ATOM 660 C CA . SER A 1 88 ? -8.842 12.552 36.462 1.00 91.38 88 SER A CA 1
ATOM 661 C C . SER A 1 88 ? -10.116 12.353 35.639 1.00 91.38 88 SER A C 1
ATOM 663 O O . SER A 1 88 ? -11.209 12.295 36.206 1.00 91.38 88 SER A O 1
ATOM 665 N N . GLU A 1 89 ? -9.986 12.227 34.318 1.00 94.38 89 GLU A N 1
ATOM 666 C CA . GLU A 1 89 ? -11.104 12.108 33.392 1.00 94.38 89 GLU A CA 1
ATOM 667 C C . GLU A 1 89 ? -11.744 10.715 33.433 1.00 94.38 89 GLU A C 1
ATOM 669 O O . GLU A 1 89 ? -11.081 9.691 33.616 1.00 94.38 89 GLU A O 1
ATOM 674 N N . ALA A 1 90 ? -13.059 10.666 33.223 1.00 93.69 90 ALA A N 1
ATOM 675 C CA . ALA A 1 90 ? -13.769 9.403 33.083 1.00 93.69 90 ALA A CA 1
ATOM 676 C C . ALA A 1 90 ? -13.429 8.727 31.741 1.00 93.69 90 ALA A C 1
ATOM 678 O O . ALA A 1 90 ? -13.233 9.383 30.711 1.00 93.69 90 ALA A O 1
ATOM 679 N N . LEU A 1 91 ? -13.357 7.394 31.765 1.00 96.62 91 LEU A N 1
ATOM 680 C CA . LEU A 1 91 ? -13.047 6.585 30.592 1.00 96.62 91 LEU A CA 1
ATOM 681 C C . LEU A 1 91 ? -14.319 6.262 29.804 1.00 96.62 91 LEU A C 1
ATOM 683 O O . LEU A 1 91 ? -15.403 6.114 30.368 1.00 96.62 91 LEU A O 1
ATOM 687 N N . ALA A 1 92 ? -14.183 6.070 28.495 1.00 95.94 92 ALA A N 1
ATOM 688 C CA . ALA A 1 92 ? -15.293 5.794 27.590 1.00 95.94 92 ALA A CA 1
ATOM 689 C C . ALA A 1 92 ? -16.116 4.566 28.012 1.00 95.94 92 ALA A C 1
ATOM 691 O O . ALA A 1 92 ? -17.338 4.575 27.879 1.00 95.94 92 ALA A O 1
ATOM 692 N N . LYS A 1 93 ? -15.474 3.528 28.566 1.00 95.81 93 LYS A N 1
ATOM 693 C CA . LYS A 1 93 ? -16.162 2.331 29.089 1.00 95.81 93 LYS A CA 1
ATOM 694 C C . LYS A 1 93 ? -17.062 2.597 30.300 1.00 95.81 93 LYS A C 1
ATOM 696 O O . LYS A 1 93 ? -17.967 1.807 30.550 1.00 95.81 93 LYS A O 1
ATOM 701 N N . ASP A 1 94 ? -16.796 3.664 31.051 1.00 95.44 94 ASP A N 1
ATOM 702 C CA . ASP A 1 94 ? -17.547 4.020 32.258 1.00 95.44 94 ASP A CA 1
ATOM 703 C C . ASP A 1 94 ? -18.729 4.956 31.939 1.00 95.44 94 ASP A C 1
ATOM 705 O O . ASP A 1 94 ? -19.657 5.075 32.739 1.00 95.44 94 ASP A O 1
ATOM 709 N N . ILE A 1 95 ? -18.705 5.604 30.767 1.00 94.25 95 ILE A N 1
ATOM 710 C CA . ILE A 1 95 ? -19.697 6.597 30.326 1.00 94.25 95 ILE A CA 1
ATOM 711 C C . ILE A 1 95 ? -20.655 6.005 29.286 1.00 94.25 95 ILE A C 1
ATOM 713 O O . ILE A 1 95 ? -21.872 6.160 29.396 1.00 94.25 95 ILE A O 1
ATOM 717 N N . TYR A 1 96 ? -20.116 5.333 28.265 1.00 94.50 96 TYR A N 1
ATOM 718 C CA . TYR A 1 96 ? -20.872 4.884 27.099 1.00 94.50 96 TYR A CA 1
ATOM 719 C C . TYR A 1 96 ? -21.238 3.403 27.165 1.00 94.50 96 TYR A C 1
ATOM 721 O O . TYR A 1 96 ? -20.554 2.568 27.756 1.00 94.50 96 TYR A O 1
ATOM 729 N N . GLN A 1 97 ? -22.326 3.053 26.482 1.00 92.50 97 GLN A N 1
ATOM 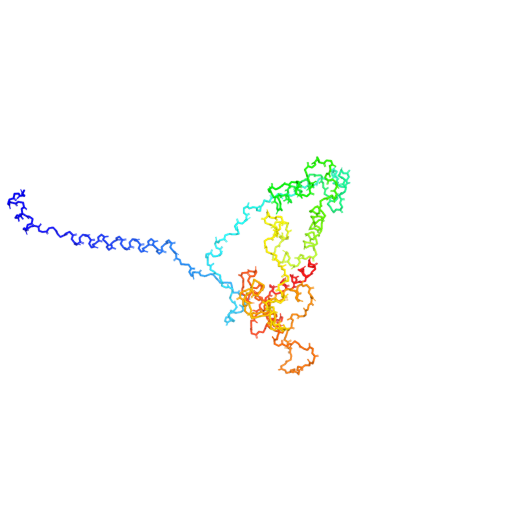730 C CA . GLN A 1 97 ? -22.763 1.668 26.350 1.00 92.50 97 GLN A CA 1
ATOM 731 C C . GLN A 1 97 ? -22.065 0.980 25.171 1.00 92.50 97 GLN A C 1
ATOM 733 O O . GLN A 1 97 ? -21.848 1.577 24.120 1.00 92.50 97 GLN A O 1
ATOM 738 N N . ASN A 1 98 ? -21.769 -0.313 25.330 1.00 95.00 98 ASN A N 1
ATOM 739 C CA . ASN A 1 98 ? -21.234 -1.180 24.273 1.00 95.00 98 ASN A CA 1
ATOM 740 C C . ASN A 1 98 ? -19.876 -0.736 23.671 1.00 95.00 98 ASN A C 1
ATOM 742 O O . ASN A 1 98 ? -19.579 -0.987 22.497 1.00 95.00 98 ASN A O 1
ATOM 746 N N . VAL A 1 99 ? -19.010 -0.112 24.476 1.00 96.50 99 VAL A N 1
ATOM 747 C CA . VAL A 1 99 ? -17.614 0.151 24.093 1.00 96.50 99 VAL A CA 1
ATOM 748 C C . VAL A 1 99 ? -16.766 -1.098 24.348 1.00 96.50 99 VAL A C 1
ATOM 750 O O . VAL A 1 99 ? -16.495 -1.452 25.490 1.00 96.50 99 VAL A O 1
ATOM 753 N N . GLN A 1 100 ? -16.349 -1.776 23.274 1.00 96.56 100 GLN A N 1
ATOM 754 C CA . GLN A 1 100 ? -15.632 -3.063 23.355 1.00 96.56 100 GLN A CA 1
ATOM 755 C C . GLN A 1 100 ? -14.121 -2.968 23.090 1.00 96.56 100 GLN A C 1
ATOM 757 O O . GLN A 1 100 ? -13.376 -3.844 23.513 1.00 96.56 100 GLN A O 1
ATOM 762 N N . VAL A 1 101 ? -13.677 -1.943 22.354 1.00 97.38 101 VAL A N 1
ATOM 763 C CA . VAL A 1 101 ? -12.276 -1.800 21.902 1.00 97.38 101 VAL A CA 1
ATOM 764 C C . VAL A 1 101 ? -11.647 -0.529 22.466 1.00 97.38 101 VAL A C 1
ATOM 766 O O . VAL A 1 101 ? -10.573 -0.566 23.047 1.00 97.38 101 VAL A O 1
ATOM 769 N N . LEU A 1 102 ? -12.352 0.597 22.360 1.00 97.31 102 LEU A N 1
ATOM 770 C CA . LEU A 1 102 ? -11.854 1.927 22.728 1.00 97.31 102 LEU A CA 1
ATOM 771 C C . LEU A 1 102 ? -12.178 2.314 24.183 1.00 97.31 102 LEU A C 1
ATOM 773 O O . LEU A 1 102 ? -12.400 3.482 24.485 1.00 97.31 102 LEU A O 1
ATOM 777 N N . GLY A 1 103 ? -12.269 1.328 25.080 1.00 96.50 103 GLY A N 1
ATOM 778 C CA . GLY A 1 103 ? -12.785 1.521 26.440 1.00 96.50 103 GLY A CA 1
ATOM 779 C C . GLY A 1 103 ? -11.886 2.352 27.354 1.00 96.50 103 GLY A C 1
ATOM 780 O O . GLY A 1 103 ? -12.391 2.983 28.277 1.00 96.50 103 GLY A O 1
ATOM 781 N N . ASP A 1 104 ? -10.581 2.362 27.083 1.00 95.94 104 ASP A N 1
ATOM 782 C CA . ASP A 1 104 ? -9.570 3.041 27.900 1.00 95.94 104 ASP A CA 1
ATOM 783 C C . ASP A 1 104 ? -9.239 4.462 27.409 1.00 95.94 104 ASP A C 1
ATOM 785 O O . ASP A 1 104 ? -8.342 5.108 27.944 1.00 95.94 104 ASP A O 1
ATOM 789 N N . LEU A 1 105 ? -9.959 4.972 26.403 1.00 96.88 105 LEU A N 1
ATOM 790 C CA . LEU A 1 105 ? -9.874 6.381 26.022 1.00 96.88 105 LEU A CA 1
ATOM 791 C C . LEU A 1 105 ? -10.636 7.255 27.022 1.00 96.88 105 LEU A C 1
ATOM 793 O O . LEU A 1 105 ? -11.687 6.851 27.517 1.00 96.88 105 LEU A O 1
ATOM 797 N N . THR A 1 106 ? -10.152 8.475 27.262 1.00 97.31 106 THR A N 1
ATOM 798 C CA . THR A 1 106 ? -10.964 9.524 27.899 1.00 97.31 106 THR A CA 1
ATOM 799 C C . THR A 1 106 ? -12.144 9.896 27.003 1.00 97.31 106 THR A C 1
ATOM 801 O O . THR A 1 106 ? -12.077 9.707 25.785 1.00 97.31 106 THR A O 1
ATOM 804 N N . GLU A 1 107 ? -13.212 10.447 27.583 1.00 94.56 107 GLU A N 1
ATOM 805 C CA . GLU A 1 107 ? -14.391 10.893 26.823 1.00 94.56 107 GLU A CA 1
ATOM 806 C C . GLU A 1 107 ? -14.020 11.800 25.638 1.00 94.56 107 GLU A C 1
ATOM 808 O O . GLU A 1 107 ? -14.420 11.550 24.498 1.00 94.56 107 GLU A O 1
ATOM 813 N N . ASP A 1 108 ? -13.179 12.804 25.889 1.00 94.31 108 ASP A N 1
ATOM 814 C CA . ASP A 1 108 ? -12.756 13.765 24.871 1.00 94.31 108 ASP A CA 1
ATOM 815 C C . ASP A 1 108 ? -11.971 13.096 23.737 1.00 94.31 108 ASP A C 1
ATOM 817 O O . ASP A 1 108 ? -12.215 13.368 22.561 1.00 94.31 108 ASP A O 1
ATOM 821 N N . ASN A 1 109 ? -11.058 12.171 24.057 1.00 95.69 109 ASN A N 1
ATOM 822 C CA . ASN A 1 109 ? -10.304 11.443 23.036 1.00 95.69 109 ASN A CA 1
ATOM 823 C C . ASN A 1 109 ? -11.166 10.433 22.271 1.00 95.69 109 ASN A C 1
ATOM 825 O O . ASN A 1 109 ? -10.928 10.216 21.081 1.00 95.69 109 ASN A O 1
ATOM 829 N N . PHE A 1 110 ? -12.166 9.835 22.920 1.00 96.19 110 PHE A N 1
ATOM 830 C CA . PHE A 1 110 ? -13.137 8.964 22.264 1.00 96.19 110 PHE A CA 1
ATOM 831 C C . PHE A 1 110 ? -13.943 9.747 21.221 1.00 96.19 110 PHE A C 1
ATOM 833 O O . PHE A 1 110 ? -13.975 9.359 20.054 1.00 96.19 110 PHE A O 1
ATOM 840 N N . ASN A 1 111 ? -14.515 10.890 21.608 1.00 94.31 111 ASN A N 1
ATOM 841 C CA . ASN A 1 111 ? -15.287 11.745 20.702 1.00 94.31 111 ASN A CA 1
ATOM 842 C C . ASN A 1 111 ? -14.420 12.339 19.587 1.00 94.31 111 ASN A C 1
ATOM 844 O O . ASN A 1 111 ? -14.837 12.368 18.428 1.00 94.31 111 ASN A O 1
ATOM 848 N N . ARG A 1 112 ? -13.179 12.727 19.903 1.00 94.81 112 ARG A N 1
ATOM 849 C CA . ARG A 1 112 ? -12.186 13.147 18.909 1.00 94.81 112 ARG A CA 1
ATOM 850 C C . ARG A 1 112 ? -11.943 12.064 17.859 1.00 94.81 112 ARG A C 1
ATOM 852 O O . ARG A 1 112 ? -11.938 12.364 16.667 1.00 94.81 112 ARG A O 1
ATOM 859 N N . LEU A 1 113 ? -11.736 10.816 18.286 1.00 94.94 113 LEU A N 1
ATOM 860 C CA . LEU A 1 113 ? -11.500 9.703 17.368 1.00 94.94 113 LEU A CA 1
ATOM 861 C C . LEU A 1 113 ? -12.737 9.403 16.510 1.00 94.94 113 LEU A C 1
ATOM 863 O O . LEU A 1 113 ? -12.582 9.168 15.317 1.00 94.94 113 LEU A O 1
ATOM 867 N N . MET A 1 114 ? -13.950 9.472 17.069 1.00 95.38 114 MET A N 1
ATOM 868 C CA . MET A 1 114 ? -15.189 9.317 16.289 1.00 95.38 114 MET A CA 1
ATOM 869 C C . MET A 1 114 ? -15.342 10.403 15.219 1.00 95.38 114 MET A C 1
ATOM 871 O O . MET A 1 114 ? -15.702 10.098 14.080 1.00 95.38 114 MET A O 1
ATOM 875 N N . GLY A 1 115 ? -15.008 11.655 15.549 1.00 93.69 115 GLY A N 1
ATOM 876 C CA . GLY A 1 115 ? -14.951 12.744 14.572 1.00 93.69 115 GLY A CA 1
ATOM 877 C C . GLY A 1 115 ? -13.935 12.466 13.462 1.00 93.69 115 GLY A C 1
ATOM 878 O O . GLY A 1 115 ? -14.280 12.530 12.287 1.00 93.69 115 GLY A O 1
ATOM 879 N N . ALA A 1 116 ? -12.713 12.059 13.817 1.00 93.31 116 ALA A N 1
ATOM 880 C CA . ALA A 1 116 ? -11.678 11.724 12.836 1.00 93.31 116 ALA A CA 1
ATOM 881 C C . ALA A 1 116 ? -12.081 10.550 11.924 1.00 93.31 116 ALA A C 1
ATOM 883 O O . ALA A 1 116 ? -11.921 10.624 10.710 1.00 93.31 116 ALA A O 1
ATOM 884 N N . MET A 1 117 ? -12.658 9.482 12.484 1.00 94.50 117 MET A N 1
ATOM 885 C CA . MET A 1 117 ? -13.159 8.343 11.705 1.00 94.50 117 MET A CA 1
ATOM 886 C C . MET A 1 117 ? -14.266 8.748 10.729 1.00 94.50 117 MET A C 1
ATOM 888 O O . MET A 1 117 ? -14.331 8.193 9.635 1.00 94.50 117 MET A O 1
ATOM 892 N N . THR A 1 118 ? -15.112 9.709 11.107 1.00 93.75 118 THR A N 1
ATOM 893 C CA . THR A 1 118 ? -16.172 10.229 10.236 1.00 93.75 118 THR A CA 1
ATOM 894 C C . THR A 1 118 ? -15.568 10.907 9.010 1.00 93.75 118 THR A C 1
ATOM 896 O O . THR A 1 118 ? -15.870 10.503 7.892 1.00 93.75 118 THR A O 1
ATOM 899 N N . GLU A 1 119 ? -14.629 11.834 9.209 1.00 91.94 119 GLU A N 1
ATOM 900 C CA . GLU A 1 119 ? -13.931 12.521 8.111 1.00 91.94 119 GLU A CA 1
ATOM 901 C C . GLU A 1 119 ? -13.136 11.554 7.221 1.00 91.94 119 GLU A C 1
ATOM 903 O O . GLU A 1 119 ? -13.096 11.694 6.000 1.00 91.94 119 GLU A O 1
ATOM 908 N N . TRP A 1 120 ? -12.509 10.535 7.813 1.00 92.81 120 TRP A N 1
ATOM 909 C CA . TRP A 1 120 ? -11.660 9.612 7.062 1.00 92.81 120 TRP A CA 1
ATOM 910 C C . TRP A 1 120 ? -12.417 8.572 6.233 1.00 92.81 120 TRP A C 1
ATOM 912 O O . TRP A 1 120 ? -11.828 8.022 5.299 1.00 92.81 120 TRP A O 1
ATOM 922 N N . ILE A 1 121 ? -13.666 8.257 6.592 1.00 94.19 121 ILE A N 1
ATOM 923 C CA . ILE A 1 121 ? -14.414 7.112 6.044 1.00 94.19 121 ILE A CA 1
ATOM 924 C C . ILE A 1 121 ? -15.708 7.544 5.351 1.00 94.19 121 ILE A C 1
ATOM 926 O O . ILE A 1 121 ? -16.012 7.024 4.283 1.00 94.19 121 ILE A O 1
ATOM 930 N N . ALA A 1 122 ? -16.487 8.433 5.967 1.00 95.19 122 ALA A N 1
ATOM 931 C CA . ALA A 1 122 ? -17.827 8.800 5.510 1.00 95.19 122 ALA A CA 1
ATOM 932 C C . ALA A 1 122 ? -18.120 10.290 5.793 1.00 95.19 122 ALA A C 1
ATOM 934 O O . ALA A 1 122 ? -19.033 10.604 6.562 1.00 95.19 122 ALA A O 1
ATOM 935 N N . PRO A 1 123 ? -17.332 11.221 5.219 1.00 92.62 123 PRO A N 1
ATOM 936 C CA . PRO A 1 123 ? -17.499 12.654 5.460 1.00 92.62 123 PRO A CA 1
ATOM 937 C C . PRO A 1 123 ? -18.846 13.188 4.944 1.00 92.62 123 PRO A C 1
ATOM 939 O O . PRO A 1 123 ? -19.359 14.171 5.475 1.00 92.62 123 PRO A O 1
ATOM 942 N N . GLU A 1 124 ? -19.443 12.546 3.933 1.00 93.38 124 GLU A N 1
ATOM 943 C CA . GLU A 1 124 ? -20.732 12.961 3.366 1.00 93.38 124 GLU A CA 1
ATOM 944 C C . GLU A 1 124 ? -21.927 12.463 4.194 1.00 93.38 124 GLU A C 1
ATOM 946 O O . GLU A 1 124 ? -22.866 13.219 4.450 1.00 93.38 124 GLU A O 1
ATOM 951 N N . GLU A 1 125 ? -21.906 11.204 4.636 1.00 94.44 125 GLU A N 1
ATOM 952 C CA . GLU A 1 125 ? -22.986 10.587 5.416 1.00 94.44 125 GLU A CA 1
ATOM 953 C C . GLU A 1 125 ? -22.902 10.893 6.918 1.00 94.44 125 GLU A C 1
ATOM 955 O O . GLU A 1 125 ? -23.900 10.802 7.639 1.00 94.44 125 GLU A O 1
ATOM 960 N N . GLY A 1 126 ? -21.718 11.254 7.410 1.00 94.25 126 GLY A N 1
ATOM 961 C CA . GLY A 1 126 ? -21.488 11.587 8.807 1.00 94.25 126 GLY A CA 1
ATOM 962 C C . GLY A 1 126 ? -21.642 10.392 9.757 1.00 94.25 126 GLY A C 1
ATOM 963 O O . GLY A 1 126 ? -21.535 9.220 9.383 1.00 94.25 126 GLY A O 1
ATOM 964 N N . CYS A 1 127 ? -21.944 10.688 11.025 1.00 94.88 127 CYS A N 1
ATOM 965 C CA . CYS A 1 127 ? -22.087 9.686 12.090 1.00 94.88 127 CYS A CA 1
ATOM 966 C C . CYS A 1 127 ? -23.127 8.595 11.765 1.00 94.88 127 CYS A C 1
ATOM 968 O O . CYS A 1 127 ? -22.978 7.440 12.182 1.00 94.88 127 CYS A O 1
ATOM 970 N N . ALA A 1 128 ? -24.169 8.954 11.007 1.00 94.88 128 ALA A N 1
ATOM 971 C CA . ALA A 1 128 ? -25.274 8.070 10.659 1.00 94.88 128 ALA A CA 1
ATOM 972 C C . ALA A 1 128 ? -24.834 6.875 9.798 1.00 94.88 128 ALA A C 1
ATOM 974 O O . ALA A 1 128 ? -25.481 5.829 9.841 1.00 94.88 128 ALA A O 1
ATOM 975 N N . TYR A 1 129 ? -23.694 6.960 9.101 1.00 96.44 129 TYR A N 1
ATOM 976 C CA . TYR A 1 129 ? -23.163 5.838 8.323 1.00 96.44 129 TYR A CA 1
ATOM 977 C C . TYR A 1 129 ? -22.935 4.580 9.176 1.00 96.44 129 TYR A C 1
ATOM 979 O O . TYR A 1 129 ? -23.224 3.459 8.750 1.00 96.44 129 TYR A O 1
ATOM 987 N N . CYS A 1 130 ? -22.444 4.763 10.405 1.00 96.50 130 CYS A N 1
ATOM 988 C CA . CYS A 1 130 ? -22.191 3.677 11.352 1.00 96.50 130 CYS A CA 1
ATOM 989 C C . CYS A 1 130 ? -23.280 3.550 12.423 1.00 96.50 130 CYS A C 1
ATOM 991 O O . CYS A 1 130 ? -23.486 2.454 12.937 1.00 96.50 130 CYS A O 1
ATOM 993 N N . HIS A 1 131 ? -23.975 4.633 12.771 1.00 95.44 131 HIS A N 1
ATOM 994 C CA . HIS A 1 131 ? -24.914 4.645 13.898 1.00 95.44 131 HIS A CA 1
ATOM 995 C C . HIS A 1 131 ? -26.398 4.725 13.504 1.00 95.44 131 HIS A C 1
ATOM 997 O O . HIS A 1 131 ? -27.254 4.420 14.330 1.00 95.44 131 HIS A O 1
ATOM 1003 N N . GLY A 1 132 ? -26.712 5.048 12.248 1.00 92.31 132 GLY A N 1
ATOM 1004 C CA . GLY A 1 132 ? -28.070 5.306 11.766 1.00 92.31 132 GLY A CA 1
ATOM 1005 C C . GLY A 1 132 ? -28.574 6.708 12.121 1.00 92.31 132 GLY A C 1
ATOM 1006 O O . GLY A 1 132 ? -27.880 7.485 12.768 1.00 92.31 132 GLY A O 1
ATOM 1007 N N . ASP A 1 133 ? -29.805 7.020 11.712 1.00 88.19 133 ASP A N 1
ATOM 1008 C CA . ASP A 1 133 ? -30.442 8.336 11.917 1.00 88.19 133 ASP A CA 1
ATOM 1009 C C . ASP A 1 133 ? -31.067 8.514 13.321 1.00 88.19 133 ASP A C 1
ATOM 1011 O O . ASP A 1 133 ? -31.945 9.356 13.519 1.00 88.19 133 ASP A O 1
ATOM 1015 N N . GLY A 1 134 ? -30.693 7.666 14.282 1.00 82.25 134 GLY A N 1
ATOM 1016 C CA . GLY A 1 134 ? -31.208 7.716 15.650 1.00 82.25 134 GLY A CA 1
ATOM 1017 C C . GLY A 1 134 ? -30.534 8.790 16.506 1.00 82.25 134 GLY A C 1
ATOM 1018 O O . GLY A 1 134 ? -29.499 9.347 16.141 1.00 82.25 134 GLY A O 1
ATOM 1019 N N . ASP A 1 135 ? -31.104 9.051 17.685 1.00 84.25 135 ASP A N 1
ATOM 1020 C CA . ASP A 1 135 ? -30.472 9.917 18.685 1.00 84.25 135 ASP A CA 1
ATOM 1021 C C . ASP A 1 135 ? -29.221 9.245 19.289 1.00 84.25 135 ASP A C 1
ATOM 1023 O O . ASP A 1 135 ? -29.040 8.025 19.202 1.00 84.25 135 ASP A O 1
ATOM 1027 N N . VAL A 1 136 ? -28.356 10.031 19.937 1.00 81.19 136 VAL A N 1
ATOM 1028 C CA . VAL A 1 136 ? -27.051 9.588 20.473 1.00 81.19 136 VAL A CA 1
ATOM 1029 C C . VAL A 1 136 ? -27.190 8.429 21.473 1.00 81.19 136 VAL A C 1
ATOM 1031 O O . VAL A 1 136 ? -26.307 7.582 21.590 1.00 81.19 136 VAL A O 1
ATOM 1034 N N . GLU A 1 137 ? -28.328 8.324 22.157 1.00 85.31 137 GLU A N 1
ATOM 1035 C CA . GLU A 1 137 ? -28.667 7.229 23.068 1.00 85.31 137 GLU A CA 1
ATOM 1036 C C . GLU A 1 137 ? -28.740 5.865 22.362 1.00 85.31 137 GLU A C 1
ATOM 1038 O O . GLU A 1 137 ? -28.513 4.832 22.991 1.00 85.31 137 GLU A O 1
ATOM 1043 N N . THR A 1 138 ? -29.014 5.849 21.055 1.00 88.12 138 THR A N 1
ATOM 1044 C CA . THR A 1 138 ? -29.066 4.629 20.231 1.00 88.12 138 THR A CA 1
ATOM 1045 C C . THR A 1 138 ? -27.693 4.207 19.705 1.00 88.12 138 THR A C 1
ATOM 1047 O O . THR A 1 138 ? -27.526 3.087 19.227 1.00 88.12 138 THR A O 1
ATOM 1050 N N . TYR A 1 139 ? -26.653 5.040 19.858 1.00 91.94 139 TYR A N 1
ATOM 1051 C CA . TYR A 1 139 ? -25.327 4.778 19.282 1.00 91.94 139 TYR A CA 1
ATOM 1052 C C . TYR A 1 139 ? -24.629 3.557 19.896 1.00 91.94 139 TYR A C 1
ATOM 1054 O O . TYR A 1 139 ? -23.667 3.040 19.321 1.00 91.94 139 TYR A O 1
ATOM 1062 N N . GLY A 1 140 ? -25.120 3.049 21.030 1.00 92.12 140 GLY A N 1
ATOM 1063 C CA . GLY A 1 140 ? -24.692 1.782 21.622 1.00 92.12 140 GLY A CA 1
ATOM 1064 C C . GLY A 1 140 ? -25.110 0.544 20.816 1.00 92.12 140 GLY A C 1
ATOM 1065 O O . GLY A 1 140 ? -24.451 -0.491 20.911 1.00 92.12 140 GLY A O 1
ATOM 1066 N N . GLU A 1 141 ? -26.127 0.629 19.958 1.00 94.31 141 GLU A N 1
ATOM 1067 C CA . GLU A 1 141 ? -26.683 -0.513 19.224 1.00 94.31 141 GLU A CA 1
ATOM 1068 C C . GLU A 1 141 ? -25.788 -0.972 18.065 1.00 94.31 141 GLU A C 1
ATOM 1070 O O . GLU A 1 141 ? -25.199 -0.158 17.359 1.00 94.31 141 GLU A O 1
ATOM 1075 N N . ASP A 1 142 ? -25.698 -2.284 17.837 1.00 95.44 142 ASP A N 1
ATOM 1076 C CA . ASP A 1 142 ? -24.962 -2.884 16.709 1.00 95.44 142 ASP A CA 1
ATOM 1077 C C . ASP A 1 142 ? -25.907 -3.276 15.559 1.00 95.44 142 ASP A C 1
ATOM 1079 O O . ASP A 1 142 ? -25.759 -4.326 14.937 1.00 95.44 142 ASP A O 1
ATOM 1083 N N . ALA A 1 143 ? -26.919 -2.441 15.302 1.00 93.12 143 ALA A N 1
ATOM 1084 C CA . ALA A 1 143 ? -27.954 -2.705 14.301 1.00 93.12 143 ALA A CA 1
ATOM 1085 C C . ALA A 1 143 ? -27.436 -2.609 12.853 1.00 93.12 143 ALA A C 1
ATOM 1087 O O . ALA A 1 143 ? -27.944 -3.304 11.971 1.00 93.12 143 ALA A O 1
ATOM 1088 N N . LEU A 1 144 ? -26.422 -1.773 12.601 1.00 96.12 144 LEU A N 1
ATOM 1089 C CA . LEU A 1 144 ? -25.817 -1.592 11.282 1.00 96.12 144 LEU A CA 1
ATOM 1090 C C . LEU A 1 144 ? -24.533 -2.408 11.130 1.00 96.12 144 LEU A C 1
ATOM 1092 O O . LEU A 1 144 ? -23.646 -2.388 11.987 1.00 96.12 144 LEU A O 1
ATOM 1096 N N . TYR A 1 145 ? -24.399 -3.082 9.984 1.00 97.56 145 TYR A N 1
ATOM 1097 C CA . TYR A 1 145 ? -23.207 -3.876 9.674 1.00 97.56 145 TYR A CA 1
ATOM 1098 C C . TYR A 1 145 ? -21.936 -3.014 9.629 1.00 97.56 145 TYR A C 1
ATOM 1100 O O . TYR A 1 145 ? -20.862 -3.484 10.000 1.00 97.56 145 TYR A O 1
ATOM 1108 N N . THR A 1 146 ? -22.057 -1.750 9.215 1.00 97.75 146 THR A N 1
ATOM 1109 C CA . THR A 1 146 ? -20.960 -0.779 9.122 1.00 97.75 146 THR A CA 1
ATOM 1110 C C . THR A 1 146 ? -20.287 -0.560 10.472 1.00 97.75 146 THR A C 1
ATOM 1112 O O . THR A 1 146 ? -19.062 -0.543 10.533 1.00 97.75 146 THR A O 1
ATOM 1115 N N . LYS A 1 147 ? -21.042 -0.527 11.576 1.00 97.38 147 LYS A N 1
ATOM 1116 C CA . LYS A 1 147 ? -20.482 -0.445 12.934 1.00 97.38 147 LYS A CA 1
ATOM 1117 C C . LYS A 1 147 ? -19.694 -1.689 13.331 1.00 97.38 147 LYS A C 1
ATOM 1119 O O . LYS A 1 147 ? -18.624 -1.590 13.932 1.00 97.38 147 LYS A O 1
ATOM 1124 N N . VAL A 1 148 ? -20.216 -2.868 12.991 1.00 97.69 148 VAL A N 1
ATOM 1125 C CA . VAL A 1 148 ? -19.547 -4.148 13.268 1.00 97.69 148 VAL A CA 1
ATOM 1126 C C . VAL A 1 148 ? -18.229 -4.231 12.494 1.00 97.69 148 VAL A C 1
ATOM 1128 O O . VAL A 1 148 ? -17.202 -4.596 13.068 1.00 97.69 148 VAL A O 1
ATOM 1131 N N . VAL A 1 149 ? -18.233 -3.821 11.221 1.00 98.19 149 VAL A N 1
ATOM 1132 C CA . VAL A 1 149 ? -17.025 -3.721 10.389 1.00 98.19 149 VAL A CA 1
ATOM 1133 C C . VAL A 1 149 ? -16.060 -2.679 10.954 1.00 98.19 149 VAL A C 1
ATOM 1135 O O . VAL A 1 149 ? -14.892 -2.998 11.156 1.00 98.19 149 VAL A O 1
ATOM 1138 N N . ALA A 1 150 ? -16.531 -1.476 11.294 1.00 98.19 150 ALA A N 1
ATOM 1139 C CA . ALA A 1 150 ? -15.700 -0.408 11.850 1.00 98.19 150 ALA A CA 1
ATOM 1140 C C . ALA A 1 150 ? -14.982 -0.849 13.132 1.00 98.19 150 ALA A C 1
ATOM 1142 O O . ALA A 1 150 ? -13.786 -0.613 13.281 1.00 98.19 150 ALA A O 1
ATOM 1143 N N . ARG A 1 151 ? -15.663 -1.583 14.022 1.00 98.38 151 ARG A N 1
ATOM 1144 C CA . ARG A 1 151 ? -15.037 -2.158 15.222 1.00 98.38 151 ARG A CA 1
ATOM 1145 C C . ARG A 1 151 ? -13.879 -3.091 14.877 1.00 98.38 151 ARG A C 1
ATOM 1147 O O . ARG A 1 151 ? -12.836 -3.030 15.526 1.00 98.38 151 ARG A O 1
ATOM 1154 N N . ARG A 1 152 ? -14.049 -3.944 13.863 1.00 98.31 152 ARG A N 1
ATOM 1155 C CA . ARG A 1 152 ? -12.979 -4.837 13.406 1.00 98.31 152 ARG A CA 1
ATOM 1156 C C . ARG A 1 152 ? -11.829 -4.058 12.768 1.00 98.31 152 ARG A C 1
ATOM 1158 O O . ARG A 1 152 ? -10.677 -4.399 13.014 1.00 98.31 152 ARG A O 1
ATOM 1165 N N . MET A 1 153 ? -12.128 -2.992 12.027 1.00 98.38 153 MET A N 1
ATOM 1166 C CA . MET A 1 153 ? -11.115 -2.119 11.424 1.00 98.38 153 MET A CA 1
ATOM 1167 C C . MET A 1 153 ? -10.298 -1.365 12.476 1.00 98.38 153 MET A C 1
ATOM 1169 O O . MET A 1 153 ? -9.088 -1.263 12.325 1.00 98.38 153 MET A O 1
ATOM 1173 N N . VAL A 1 154 ? -10.902 -0.921 13.584 1.00 98.25 154 VAL A N 1
ATOM 1174 C CA . VAL A 1 154 ? -10.151 -0.323 14.706 1.00 98.25 154 VAL A CA 1
ATOM 1175 C C . VAL A 1 154 ? -9.135 -1.317 15.273 1.00 98.25 154 VAL A C 1
ATOM 1177 O O . VAL A 1 154 ? -7.969 -0.966 15.442 1.00 98.25 154 VAL A O 1
ATOM 1180 N N . GLN A 1 155 ? -9.545 -2.569 15.505 1.00 98.25 155 GLN A N 1
ATOM 1181 C CA . GLN A 1 155 ? -8.633 -3.619 15.974 1.00 98.25 155 GLN A CA 1
ATOM 1182 C C . GLN A 1 155 ? -7.519 -3.907 14.960 1.00 98.25 155 GLN A C 1
ATOM 1184 O O . GLN A 1 155 ? -6.367 -4.072 15.349 1.00 98.25 155 GLN A O 1
ATOM 1189 N N . MET A 1 156 ? -7.854 -3.956 13.667 1.00 98.44 156 MET A N 1
ATOM 1190 C CA . MET A 1 156 ? -6.878 -4.152 12.594 1.00 98.44 156 MET A CA 1
ATOM 1191 C C . MET A 1 156 ? -5.845 -3.020 12.576 1.00 98.44 156 MET A C 1
ATOM 1193 O O . MET A 1 156 ? -4.651 -3.294 12.565 1.00 98.44 156 MET A O 1
ATOM 1197 N N . THR A 1 157 ? -6.281 -1.761 12.647 1.00 97.88 157 THR A N 1
ATOM 1198 C CA . THR A 1 157 ? -5.393 -0.590 12.678 1.00 97.88 157 THR A CA 1
ATOM 1199 C C . THR A 1 157 ? -4.476 -0.598 13.901 1.00 97.88 157 THR A C 1
ATOM 1201 O O . THR A 1 157 ? -3.277 -0.363 13.760 1.00 97.88 157 THR A O 1
ATOM 1204 N N . GLN A 1 158 ? -5.001 -0.910 15.092 1.00 97.25 158 GLN A N 1
ATOM 1205 C CA . GLN A 1 158 ? -4.184 -1.060 16.305 1.00 97.25 158 GLN A CA 1
ATOM 1206 C C . GLN A 1 158 ? -3.129 -2.156 16.125 1.00 97.25 158 GLN A C 1
ATOM 1208 O O . GLN A 1 158 ? -1.944 -1.922 16.347 1.00 97.25 158 GLN A O 1
ATOM 1213 N N . ASN A 1 159 ? -3.543 -3.324 15.629 1.00 98.19 159 ASN A N 1
ATOM 1214 C CA . ASN A 1 159 ? -2.648 -4.447 15.381 1.00 98.19 159 ASN A CA 1
ATOM 1215 C C . ASN A 1 159 ? -1.546 -4.114 14.362 1.00 98.19 159 ASN A C 1
ATOM 1217 O O . ASN A 1 159 ? -0.388 -4.447 14.593 1.00 98.19 159 ASN A O 1
ATOM 1221 N N . ILE A 1 160 ? -1.874 -3.422 13.266 1.00 98.31 160 ILE A N 1
ATOM 1222 C CA . ILE A 1 160 ? -0.883 -2.983 12.273 1.00 98.31 160 ILE A CA 1
ATOM 1223 C C . ILE A 1 160 ? 0.143 -2.041 12.918 1.00 98.31 160 ILE A C 1
ATOM 1225 O O . ILE A 1 160 ? 1.350 -2.229 12.760 1.00 98.31 160 ILE A O 1
ATOM 1229 N N . ASN A 1 161 ? -0.318 -1.049 13.680 1.00 97.25 161 ASN A N 1
ATOM 1230 C CA . ASN A 1 161 ? 0.562 -0.041 14.271 1.00 97.25 161 ASN A CA 1
ATOM 1231 C C . ASN A 1 161 ? 1.458 -0.593 15.387 1.00 97.25 161 ASN A C 1
ATOM 1233 O O . ASN A 1 161 ? 2.584 -0.120 15.553 1.00 97.25 161 ASN A O 1
ATOM 1237 N N . GLU A 1 162 ? 0.992 -1.599 16.126 1.00 95.75 162 GLU A N 1
ATOM 1238 C CA . GLU A 1 162 ? 1.735 -2.202 17.234 1.00 95.75 162 GLU A CA 1
ATOM 1239 C C . GLU A 1 162 ? 2.605 -3.380 16.772 1.00 95.75 162 GLU A C 1
ATOM 1241 O O . GLU A 1 162 ? 3.826 -3.377 16.960 1.00 95.75 162 GLU A O 1
ATOM 1246 N N . ASN A 1 163 ? 1.995 -4.373 16.119 1.00 97.69 163 ASN A N 1
ATOM 1247 C CA . ASN A 1 163 ? 2.628 -5.661 15.821 1.00 97.69 163 ASN A CA 1
ATOM 1248 C C . ASN A 1 163 ? 3.347 -5.691 14.465 1.00 97.69 163 ASN A C 1
ATOM 1250 O O . ASN A 1 163 ? 4.243 -6.511 14.273 1.00 97.69 163 ASN A O 1
ATOM 1254 N N . TRP A 1 164 ? 3.035 -4.758 13.559 1.00 97.56 164 TRP A N 1
ATOM 1255 C CA . TRP A 1 164 ? 3.695 -4.618 12.254 1.00 97.56 164 TRP A CA 1
ATOM 1256 C C . TRP A 1 164 ? 4.550 -3.351 12.136 1.00 97.56 164 TRP A C 1
ATOM 1258 O O . TRP A 1 164 ? 4.891 -2.913 11.035 1.00 97.56 164 TRP A O 1
ATOM 1268 N N . SER A 1 165 ? 4.986 -2.795 13.270 1.00 95.56 165 SER A N 1
ATOM 1269 C CA . SER A 1 165 ? 5.857 -1.611 13.337 1.00 95.56 165 SER A CA 1
ATOM 1270 C C . SER A 1 165 ? 7.154 -1.751 12.524 1.00 95.56 165 SER A C 1
ATOM 1272 O O . SER A 1 165 ? 7.613 -0.777 11.934 1.00 95.56 165 SER A O 1
ATOM 1274 N N . GLY A 1 166 ? 7.709 -2.962 12.391 1.00 95.81 166 GLY A N 1
ATOM 1275 C CA . GLY A 1 166 ? 8.868 -3.224 11.525 1.00 95.81 166 GLY A CA 1
ATOM 1276 C C . GLY A 1 166 ? 8.619 -2.970 10.029 1.00 95.81 166 GLY A C 1
ATOM 1277 O O . GLY A 1 166 ? 9.573 -2.779 9.276 1.00 95.81 166 GLY A O 1
ATOM 1278 N N . HIS A 1 167 ? 7.354 -2.947 9.597 1.00 97.38 167 HIS A N 1
ATOM 1279 C CA . HIS A 1 167 ? 6.944 -2.533 8.259 1.00 97.38 167 HIS A CA 1
ATOM 1280 C C . HIS A 1 167 ? 6.510 -1.064 8.250 1.00 97.38 167 HIS A C 1
ATOM 1282 O O . HIS A 1 167 ? 7.145 -0.239 7.591 1.00 97.38 167 HIS A O 1
ATOM 1288 N N . VAL A 1 168 ? 5.468 -0.721 9.017 1.00 96.94 168 VAL A N 1
ATOM 1289 C CA . VAL A 1 168 ? 4.828 0.602 8.926 1.00 96.94 168 VAL A CA 1
ATOM 1290 C C . VAL A 1 168 ? 5.668 1.727 9.523 1.00 96.94 168 VAL A C 1
ATOM 1292 O O . VAL A 1 168 ? 5.514 2.863 9.103 1.00 96.94 168 VAL A O 1
ATOM 1295 N N . ASN A 1 169 ? 6.610 1.425 10.423 1.00 95.00 169 ASN A N 1
ATOM 1296 C CA . ASN A 1 169 ? 7.516 2.404 11.032 1.00 95.00 169 ASN A CA 1
ATOM 1297 C C . ASN A 1 169 ? 8.988 2.206 10.628 1.00 95.00 169 ASN A C 1
ATOM 1299 O O . ASN A 1 169 ? 9.892 2.715 11.289 1.00 95.00 169 ASN A O 1
ATOM 1303 N N . ALA A 1 170 ? 9.255 1.480 9.533 1.00 92.06 170 ALA A N 1
ATOM 1304 C CA . ALA A 1 170 ? 10.612 1.085 9.139 1.00 92.06 170 ALA A CA 1
ATOM 1305 C C . ALA A 1 170 ? 11.580 2.267 8.934 1.00 92.06 170 ALA A C 1
ATOM 1307 O O . ALA A 1 170 ? 12.776 2.143 9.191 1.00 92.06 170 ALA A O 1
ATOM 1308 N N . ASN A 1 171 ? 11.071 3.409 8.460 1.00 86.62 171 ASN A N 1
ATOM 1309 C CA . ASN A 1 171 ? 11.880 4.604 8.195 1.00 86.62 171 ASN A CA 1
ATOM 1310 C C . ASN A 1 171 ? 11.670 5.716 9.232 1.00 86.62 171 ASN A C 1
ATOM 1312 O O . ASN A 1 171 ? 12.598 6.473 9.516 1.00 86.62 171 ASN A O 1
ATOM 1316 N N . LYS A 1 172 ? 10.440 5.858 9.734 1.00 91.06 172 LYS A N 1
ATOM 1317 C CA . LYS A 1 172 ? 9.979 6.883 10.680 1.00 91.06 172 LYS A CA 1
ATOM 1318 C C . LYS A 1 172 ? 8.746 6.353 11.407 1.00 91.06 172 LYS A C 1
ATOM 1320 O O . LYS A 1 172 ? 8.049 5.515 10.850 1.00 91.06 172 LYS A O 1
ATOM 1325 N N . GLU A 1 173 ? 8.453 6.879 12.590 1.00 90.31 173 GLU A N 1
ATOM 1326 C CA . GLU A 1 173 ? 7.192 6.617 13.292 1.00 90.31 173 GLU A CA 1
ATOM 1327 C C . GLU A 1 173 ? 6.044 7.316 12.546 1.00 90.31 173 GLU A C 1
ATOM 1329 O O . GLU A 1 173 ? 5.883 8.528 12.652 1.00 90.31 173 GLU A O 1
ATOM 1334 N N . VAL A 1 174 ? 5.310 6.564 11.721 1.00 88.00 174 VAL A N 1
ATOM 1335 C CA . VAL A 1 174 ? 4.207 7.073 10.883 1.00 88.00 174 VAL A CA 1
ATOM 1336 C C . VAL A 1 174 ? 2.915 6.284 11.090 1.00 88.00 174 VAL A C 1
ATOM 1338 O O . VAL A 1 174 ? 1.853 6.887 11.202 1.00 88.00 174 VAL A O 1
ATOM 1341 N N . GLY A 1 175 ? 3.001 4.955 11.194 1.00 93.75 175 GLY A N 1
ATOM 1342 C CA . GLY A 1 175 ? 1.845 4.068 11.302 1.00 93.75 175 GLY A CA 1
ATOM 1343 C C . GLY A 1 175 ? 0.879 4.165 10.115 1.00 93.75 175 GLY A C 1
ATOM 1344 O O . GLY A 1 175 ? 1.213 4.653 9.035 1.00 93.75 175 GLY A O 1
ATOM 1345 N N . VAL A 1 176 ? -0.337 3.673 10.334 1.00 95.00 176 VAL A N 1
ATOM 1346 C CA . VAL A 1 176 ? -1.485 3.786 9.431 1.00 95.00 176 VAL A CA 1
ATOM 1347 C C . VAL A 1 176 ? -2.703 4.308 10.187 1.00 95.00 176 VAL A C 1
ATOM 1349 O O . VAL A 1 176 ? -2.864 4.085 11.392 1.00 95.00 176 VAL A O 1
ATOM 1352 N N . THR A 1 177 ? -3.595 4.975 9.464 1.00 94.06 177 THR A N 1
ATOM 1353 C CA . THR A 1 177 ? -4.913 5.399 9.951 1.00 94.06 177 THR A CA 1
ATOM 1354 C C . THR A 1 177 ? -5.999 4.866 9.021 1.00 94.06 177 THR A C 1
ATOM 1356 O O . THR A 1 177 ? -5.714 4.248 7.994 1.00 94.06 177 THR A O 1
ATOM 1359 N N . CYS A 1 178 ? -7.270 5.124 9.342 1.00 95.06 178 CYS A N 1
ATOM 1360 C CA . CYS A 1 178 ? -8.373 4.801 8.435 1.00 95.06 178 CYS A CA 1
ATOM 1361 C C . CYS A 1 178 ? -8.192 5.489 7.073 1.00 95.06 178 CYS A C 1
ATOM 1363 O O . CYS A 1 178 ? -8.480 4.888 6.039 1.00 95.06 178 CYS A O 1
ATOM 1365 N N . PHE A 1 179 ? -7.652 6.714 7.074 1.00 93.81 179 PHE A N 1
ATOM 1366 C CA . PHE A 1 179 ? -7.449 7.508 5.867 1.00 93.81 179 PHE A CA 1
ATOM 1367 C C . PHE A 1 179 ? -6.435 6.885 4.908 1.00 93.81 179 PHE A C 1
ATOM 1369 O O . PHE A 1 179 ? -6.597 7.023 3.700 1.00 93.81 179 PHE A O 1
ATOM 1376 N N . THR A 1 180 ? -5.440 6.146 5.419 1.00 94.00 180 THR A N 1
ATOM 1377 C CA . THR A 1 180 ? -4.432 5.460 4.594 1.00 94.00 180 THR A CA 1
ATOM 1378 C C . THR A 1 180 ? -5.081 4.621 3.490 1.00 94.00 180 THR A C 1
ATOM 1380 O O . THR A 1 180 ? -4.609 4.661 2.354 1.00 94.00 180 THR A O 1
ATOM 1383 N N . CYS A 1 181 ? -6.185 3.935 3.811 1.00 95.25 181 CYS A N 1
ATOM 1384 C CA . CYS A 1 181 ? -6.940 3.110 2.868 1.00 95.25 181 CYS A CA 1
ATOM 1385 C C . CYS A 1 181 ? -8.208 3.803 2.353 1.00 95.25 181 CYS A C 1
ATOM 1387 O O . CYS A 1 181 ? -8.464 3.787 1.155 1.00 95.25 181 CYS A O 1
ATOM 1389 N N . HIS A 1 182 ? -9.022 4.379 3.243 1.00 95.25 182 HIS A N 1
ATOM 1390 C CA . HIS A 1 182 ? -10.363 4.848 2.885 1.00 95.25 182 HIS A CA 1
ATOM 1391 C C . HIS A 1 182 ? -10.367 6.142 2.079 1.00 95.25 182 HIS A C 1
ATOM 1393 O O . HIS A 1 182 ? -11.242 6.299 1.238 1.00 95.25 182 HIS A O 1
ATOM 1399 N N . ARG A 1 183 ? -9.412 7.054 2.306 1.00 93.06 183 ARG A N 1
ATOM 1400 C CA . ARG A 1 183 ? -9.298 8.316 1.551 1.00 93.06 183 ARG A CA 1
ATOM 1401 C C . ARG A 1 183 ? -10.627 9.096 1.449 1.00 93.06 183 ARG A C 1
ATOM 1403 O O . ARG A 1 183 ? -10.959 9.631 0.398 1.00 93.06 183 ARG A O 1
ATOM 1410 N N . GLY A 1 184 ? -11.420 9.117 2.527 1.00 91.69 184 GLY A N 1
ATOM 1411 C CA . GLY A 1 184 ? -12.735 9.776 2.557 1.00 91.69 184 GLY A CA 1
ATOM 1412 C C . GLY A 1 184 ? -13.863 9.001 1.863 1.00 91.69 184 GLY A C 1
ATOM 1413 O O . GLY A 1 184 ? -14.937 9.555 1.657 1.00 91.69 184 GLY A O 1
ATOM 1414 N N . GLN A 1 185 ? -13.640 7.738 1.489 1.00 92.44 185 GLN A N 1
ATOM 1415 C CA . GLN A 1 185 ? -14.625 6.869 0.847 1.00 92.44 185 GLN A CA 1
ATOM 1416 C C . GLN A 1 185 ? -14.988 5.682 1.738 1.00 92.44 185 GLN A C 1
ATOM 1418 O O . GLN A 1 185 ? -14.132 5.011 2.325 1.00 92.44 185 GLN A O 1
ATOM 1423 N N . HIS A 1 186 ? -16.273 5.333 1.761 1.00 93.25 186 HIS A N 1
ATOM 1424 C CA . HIS A 1 186 ? -16.767 4.221 2.569 1.00 93.25 186 HIS A CA 1
ATOM 1425 C C . HIS A 1 186 ? -16.248 2.846 2.096 1.00 93.25 186 HIS A C 1
ATOM 1427 O O . HIS A 1 186 ? -16.208 1.883 2.864 1.00 93.25 186 HIS A O 1
ATOM 1433 N N . VAL A 1 187 ? -15.842 2.749 0.826 1.00 95.44 187 VAL A N 1
ATOM 1434 C CA . VAL A 1 187 ? -15.159 1.602 0.215 1.00 95.44 187 VAL A CA 1
ATOM 1435 C C . VAL A 1 187 ? -13.828 2.121 -0.338 1.00 95.44 187 VAL A C 1
ATOM 1437 O O . VAL A 1 187 ? -13.868 3.002 -1.194 1.00 95.44 187 VAL A O 1
ATOM 1440 N N . PRO A 1 188 ? -12.672 1.604 0.121 1.00 95.62 188 PRO A N 1
ATOM 1441 C CA . PRO A 1 188 ? -11.366 1.991 -0.413 1.00 95.62 188 PRO A CA 1
ATOM 1442 C C . PRO A 1 188 ? -11.270 1.780 -1.932 1.00 95.62 188 PRO A C 1
ATOM 1444 O O . PRO A 1 188 ? -11.789 0.787 -2.448 1.00 95.62 188 PRO A O 1
ATOM 1447 N N . SER A 1 189 ? -10.578 2.676 -2.643 1.00 91.81 189 SER A N 1
ATOM 1448 C CA . SER A 1 189 ? -10.467 2.611 -4.110 1.00 91.81 189 SER A CA 1
ATOM 1449 C C . SER A 1 189 ? -9.529 1.500 -4.593 1.00 91.81 189 SER A C 1
ATOM 1451 O O . SER A 1 189 ? -9.833 0.806 -5.561 1.00 91.81 189 SER A O 1
ATOM 1453 N N . GLU A 1 190 ? -8.414 1.291 -3.888 1.00 92.56 190 GLU A N 1
ATOM 1454 C CA . GLU A 1 190 ? -7.359 0.343 -4.266 1.00 92.56 190 GLU A CA 1
ATOM 1455 C C . GLU A 1 190 ? -7.549 -1.025 -3.595 1.00 92.56 190 GLU A C 1
ATOM 1457 O O . GLU A 1 190 ? -6.741 -1.474 -2.780 1.00 92.56 190 GLU A O 1
ATOM 1462 N N . ILE A 1 191 ? -8.651 -1.695 -3.938 1.00 94.94 191 ILE A N 1
ATOM 1463 C CA . ILE A 1 191 ? -8.958 -3.070 -3.515 1.00 94.94 191 ILE A CA 1
ATOM 1464 C C . ILE A 1 191 ? -8.870 -4.044 -4.689 1.00 94.94 191 ILE A C 1
ATOM 1466 O O . ILE A 1 191 ? -8.942 -3.663 -5.857 1.00 94.94 191 ILE A O 1
ATOM 1470 N N . TRP A 1 192 ? -8.750 -5.335 -4.385 1.00 95.00 192 TRP A N 1
ATOM 1471 C CA . TRP A 1 192 ? -8.677 -6.379 -5.400 1.00 95.00 192 TRP A CA 1
ATOM 1472 C C . TRP A 1 192 ? -9.634 -7.531 -5.096 1.00 95.00 192 TRP A C 1
ATOM 1474 O O . TRP A 1 192 ? -9.993 -7.794 -3.951 1.00 95.00 192 TRP A O 1
ATOM 1484 N N . PHE A 1 193 ? -10.038 -8.230 -6.155 1.00 95.19 193 PHE A N 1
ATOM 1485 C CA . PHE A 1 193 ? -10.874 -9.425 -6.094 1.00 95.19 193 PHE A CA 1
ATOM 1486 C C . PHE A 1 193 ? -10.228 -10.541 -6.907 1.00 95.19 193 PHE A C 1
ATOM 1488 O O . PHE A 1 193 ? -9.406 -10.280 -7.787 1.00 95.19 193 PHE A O 1
ATOM 1495 N N . ASN A 1 194 ? -10.631 -11.785 -6.657 1.00 94.31 194 ASN A N 1
ATOM 1496 C CA . ASN A 1 194 ? -10.265 -12.880 -7.543 1.00 94.31 194 ASN A CA 1
ATOM 1497 C C . ASN A 1 194 ? -10.926 -12.678 -8.922 1.00 94.31 194 ASN A C 1
ATOM 1499 O O . ASN A 1 194 ? -12.150 -12.587 -9.016 1.00 94.31 194 ASN A O 1
ATOM 1503 N N . ILE A 1 195 ? -10.105 -12.602 -9.974 1.00 93.25 195 ILE A N 1
ATOM 1504 C CA . ILE A 1 195 ? -10.548 -12.424 -11.366 1.00 93.25 195 ILE A CA 1
ATOM 1505 C C . ILE A 1 195 ? -10.215 -13.619 -12.268 1.00 93.25 195 ILE A C 1
ATOM 1507 O O . ILE A 1 195 ? -10.428 -13.534 -13.479 1.00 93.25 195 ILE A O 1
ATOM 1511 N N . VAL A 1 196 ? -9.640 -14.700 -11.727 1.00 92.88 196 VAL A N 1
ATOM 1512 C CA . VAL A 1 196 ? -9.372 -15.909 -12.513 1.00 92.88 196 VAL A CA 1
ATOM 1513 C C . VAL A 1 196 ? -10.600 -16.832 -12.552 1.00 92.88 196 VAL A C 1
ATOM 1515 O O . VAL A 1 196 ? -11.333 -16.915 -11.567 1.00 92.88 196 VAL A O 1
ATOM 1518 N N . PRO A 1 197 ? -10.834 -17.552 -13.669 1.00 95.00 197 PRO A N 1
ATOM 1519 C CA . PRO A 1 197 ? -10.038 -17.562 -14.900 1.00 95.00 197 PRO A CA 1
ATOM 1520 C C . PRO A 1 197 ? -10.213 -16.280 -15.730 1.00 95.00 197 PRO A C 1
ATOM 1522 O O . PRO A 1 197 ? -11.319 -15.836 -16.011 1.00 95.00 197 PRO A O 1
ATOM 1525 N N . VAL A 1 198 ? -9.105 -15.712 -16.210 1.00 94.88 198 VAL A N 1
ATOM 1526 C CA . VAL A 1 198 ? -9.128 -14.539 -17.104 1.00 94.88 198 VAL A CA 1
ATOM 1527 C C . VAL A 1 198 ? -9.414 -14.924 -18.557 1.00 94.88 198 VAL A C 1
ATOM 1529 O O . VAL A 1 198 ? -9.820 -14.074 -19.353 1.00 94.88 198 VAL A O 1
ATOM 1532 N N . ASN A 1 199 ? -9.249 -16.203 -18.905 1.00 93.56 199 ASN A N 1
ATOM 1533 C CA . ASN A 1 199 ? -9.671 -16.787 -20.177 1.00 93.56 199 ASN A CA 1
ATOM 1534 C C . ASN A 1 199 ? -10.630 -17.961 -19.929 1.00 93.56 199 ASN A C 1
ATOM 1536 O O . ASN A 1 199 ? -10.201 -19.105 -19.812 1.00 93.56 199 ASN A O 1
ATOM 1540 N N . GLU A 1 200 ? -11.931 -17.673 -19.917 1.00 92.69 200 GLU A N 1
ATOM 1541 C CA . GLU A 1 200 ? -13.030 -18.635 -19.691 1.00 92.69 200 GLU A CA 1
ATOM 1542 C C . GLU A 1 200 ? -13.032 -19.840 -20.656 1.00 92.69 200 GLU A C 1
ATOM 1544 O O . GLU A 1 200 ? -13.499 -20.923 -20.319 1.00 92.69 200 GLU A O 1
ATOM 1549 N N . ALA A 1 201 ? -12.501 -19.676 -21.873 1.00 93.19 201 ALA A N 1
ATOM 1550 C CA . ALA A 1 201 ? -12.442 -20.742 -22.881 1.00 93.19 201 ALA A CA 1
ATOM 1551 C C . ALA A 1 201 ? -11.239 -21.697 -22.715 1.00 93.19 201 ALA A C 1
ATOM 1553 O O . ALA A 1 201 ? -11.080 -22.633 -23.501 1.00 93.19 201 ALA A O 1
ATOM 1554 N N . SER A 1 202 ? -10.382 -21.445 -21.727 1.00 93.44 202 SER A N 1
ATOM 1555 C CA . SER A 1 202 ? -9.132 -22.161 -21.479 1.00 93.44 202 SER A CA 1
ATOM 1556 C C . SER A 1 202 ? -9.170 -22.875 -20.125 1.00 93.44 202 SER A C 1
ATOM 1558 O O . SER A 1 202 ? -9.979 -22.556 -19.261 1.00 93.44 202 SER A O 1
ATOM 1560 N N . ALA A 1 203 ? -8.263 -23.832 -19.912 1.00 90.38 203 ALA A N 1
ATOM 1561 C CA . ALA A 1 203 ? -8.116 -24.536 -18.636 1.00 90.38 203 ALA A CA 1
ATOM 1562 C C . ALA A 1 203 ? -6.658 -24.538 -18.151 1.00 90.38 203 ALA A C 1
ATOM 1564 O O . ALA A 1 203 ? -5.715 -24.319 -18.922 1.00 90.38 203 ALA A O 1
ATOM 1565 N N . GLY A 1 204 ? -6.473 -24.801 -16.855 1.00 89.50 204 GLY A N 1
ATOM 1566 C CA . GLY A 1 204 ? -5.157 -24.817 -16.216 1.00 89.50 204 GLY A CA 1
ATOM 1567 C C . GLY A 1 204 ? -4.439 -23.472 -16.343 1.00 89.50 204 GLY A C 1
ATOM 1568 O O . GLY A 1 204 ? -5.066 -22.418 -16.306 1.00 89.50 204 GLY A O 1
ATOM 1569 N N . TRP A 1 205 ? -3.122 -23.503 -16.550 1.00 89.94 205 TRP A N 1
ATOM 1570 C CA . TRP A 1 205 ? -2.290 -22.293 -16.602 1.00 89.94 205 TRP A CA 1
ATOM 1571 C C . TRP A 1 205 ? -2.747 -21.270 -17.650 1.00 89.94 205 TRP A C 1
ATOM 1573 O O . TRP A 1 205 ? -2.752 -20.066 -17.412 1.00 89.94 205 TRP A O 1
ATOM 1583 N N . SER A 1 206 ? -3.197 -21.755 -18.810 1.00 89.75 206 SER A N 1
ATOM 1584 C CA . SER A 1 206 ? -3.663 -20.903 -19.909 1.00 89.75 206 SER A CA 1
ATOM 1585 C C . SER A 1 206 ? -4.930 -20.100 -19.582 1.00 89.75 206 SER A C 1
ATOM 1587 O O . SER A 1 206 ? -5.212 -19.104 -20.252 1.00 89.75 206 SER A O 1
ATOM 1589 N N . ALA A 1 207 ? -5.673 -20.500 -18.546 1.00 94.81 207 ALA A N 1
ATOM 1590 C CA . ALA A 1 207 ? -6.836 -19.774 -18.053 1.00 94.81 207 ALA A CA 1
ATOM 1591 C C . ALA A 1 207 ? -6.456 -18.555 -17.194 1.00 94.81 207 ALA A C 1
ATOM 1593 O O . ALA A 1 207 ? -7.253 -17.626 -17.096 1.00 94.81 207 ALA A O 1
ATOM 1594 N N . ASN A 1 208 ? -5.246 -18.528 -16.620 1.00 94.81 208 ASN A N 1
ATOM 1595 C CA . ASN A 1 208 ? -4.845 -17.548 -15.602 1.00 94.81 208 ASN A CA 1
ATOM 1596 C C . ASN A 1 208 ? -3.947 -16.419 -16.137 1.00 94.81 208 ASN A C 1
ATOM 1598 O O . ASN A 1 208 ? -3.719 -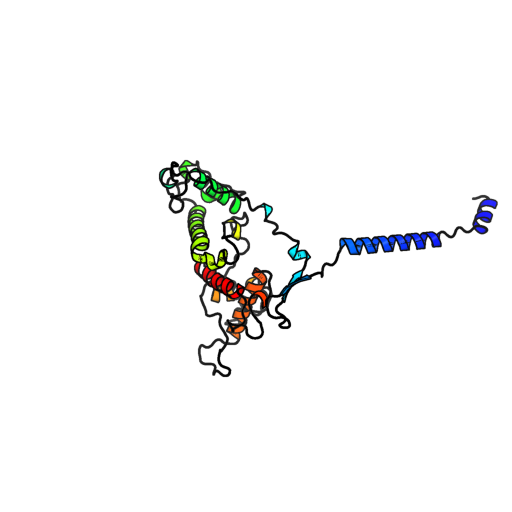15.448 -15.421 1.00 94.81 208 ASN A O 1
ATOM 1602 N N . GLN A 1 209 ? -3.444 -16.519 -17.371 1.00 94.81 209 GLN A N 1
ATOM 1603 C CA . GLN A 1 209 ? -2.496 -15.560 -17.961 1.00 94.81 209 GLN A CA 1
ATOM 1604 C C . GLN A 1 209 ? -2.850 -15.190 -19.410 1.00 94.81 209 GLN A C 1
ATOM 1606 O O . GLN A 1 209 ? -3.946 -15.483 -19.869 1.00 94.81 209 GLN A O 1
ATOM 1611 N N . ASN A 1 210 ? -1.944 -14.557 -20.163 1.00 94.25 210 ASN A N 1
ATOM 1612 C CA . ASN A 1 210 ? -2.151 -14.137 -21.561 1.00 94.25 210 ASN A CA 1
ATOM 1613 C C . ASN A 1 210 ? -3.283 -13.115 -21.762 1.00 94.25 210 ASN A C 1
ATOM 1615 O O . ASN A 1 210 ? -3.817 -12.979 -22.862 1.00 94.25 210 ASN A O 1
ATOM 1619 N N . ARG A 1 211 ? -3.633 -12.373 -20.710 1.00 93.56 211 ARG A N 1
ATOM 1620 C CA . ARG A 1 211 ? -4.591 -11.270 -20.758 1.00 93.56 211 ARG A CA 1
ATOM 1621 C C . ARG A 1 211 ? -4.069 -10.129 -19.898 1.00 93.56 211 ARG A C 1
ATOM 1623 O O . ARG A 1 211 ? -3.696 -10.356 -18.754 1.00 93.56 211 ARG A O 1
ATOM 1630 N N . ALA A 1 212 ? -4.049 -8.922 -20.455 1.00 93.75 212 ALA A N 1
ATOM 1631 C CA . ALA A 1 212 ? -3.745 -7.724 -19.686 1.00 93.75 212 ALA A CA 1
ATOM 1632 C C . ALA A 1 212 ? -4.893 -7.450 -18.708 1.00 93.75 212 ALA A C 1
ATOM 1634 O O . ALA A 1 212 ? -6.043 -7.292 -19.126 1.00 93.75 212 ALA A O 1
ATOM 1635 N N . THR A 1 213 ? -4.580 -7.422 -17.416 1.00 94.38 213 THR A N 1
ATOM 1636 C CA . THR A 1 213 ? -5.520 -7.109 -16.341 1.00 94.38 213 THR A CA 1
ATOM 1637 C C . THR A 1 213 ? -4.912 -6.077 -15.402 1.00 94.38 213 THR A C 1
ATOM 1639 O O . THR A 1 213 ? -3.718 -5.775 -15.466 1.00 94.38 213 THR A O 1
ATOM 1642 N N . VAL A 1 214 ? -5.742 -5.538 -14.509 1.00 91.50 214 VAL A N 1
ATOM 1643 C CA . VAL A 1 214 ? -5.259 -4.676 -13.425 1.00 91.50 214 VAL A CA 1
ATOM 1644 C C . VAL A 1 214 ? -4.332 -5.448 -12.477 1.00 91.50 214 VAL A C 1
ATOM 1646 O O . VAL A 1 214 ? -3.288 -4.929 -12.105 1.00 91.50 214 VAL A O 1
ATOM 1649 N N . LEU A 1 215 ? -4.615 -6.724 -12.174 1.00 93.31 215 LEU A N 1
ATOM 1650 C CA . LEU A 1 215 ? -3.768 -7.527 -11.276 1.00 93.31 215 LEU A CA 1
ATOM 1651 C C . LEU A 1 215 ? -2.437 -7.929 -11.914 1.00 93.31 215 LEU A C 1
ATOM 1653 O O . LEU A 1 215 ? -1.424 -7.971 -11.224 1.00 93.31 215 LEU A O 1
ATOM 1657 N N . SER A 1 216 ? -2.412 -8.165 -13.229 1.00 92.69 216 SER A N 1
ATOM 1658 C CA . SER A 1 216 ? -1.171 -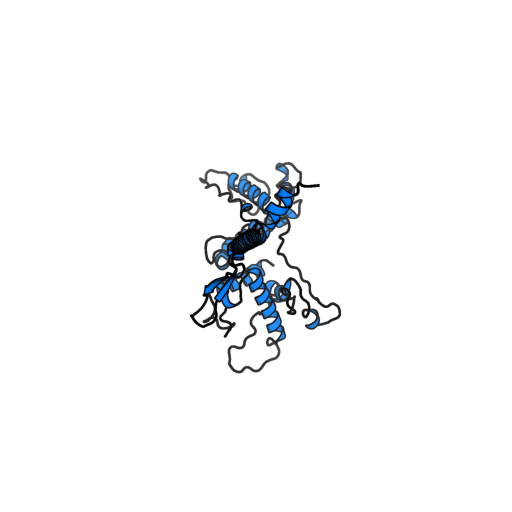8.415 -13.972 1.00 92.69 216 SER A CA 1
ATOM 1659 C C . SER A 1 216 ? -0.421 -7.132 -14.346 1.00 92.69 216 SER A C 1
ATOM 1661 O O . SER A 1 216 ? 0.568 -7.202 -15.080 1.00 92.69 216 SER A O 1
ATOM 1663 N N . GLN A 1 217 ? -0.881 -5.960 -13.887 1.00 93.00 217 GLN A N 1
ATOM 1664 C CA . GLN A 1 217 ? -0.284 -4.653 -14.179 1.00 93.00 217 GLN A CA 1
ATOM 1665 C C . GLN A 1 217 ? -0.106 -4.420 -15.688 1.00 93.00 217 GLN A C 1
ATOM 1667 O O . GLN A 1 217 ? 0.959 -4.038 -16.170 1.00 93.00 217 GLN A O 1
ATOM 1672 N N . SER A 1 218 ? -1.162 -4.705 -16.457 1.00 94.56 218 SER A N 1
ATOM 1673 C CA . SER A 1 218 ? -1.197 -4.602 -17.926 1.00 94.56 218 SER A CA 1
ATOM 1674 C C . SER A 1 218 ? -0.220 -5.516 -18.683 1.00 94.56 218 SER A C 1
ATOM 1676 O O . SER A 1 218 ? -0.019 -5.345 -19.886 1.00 94.56 218 SER A O 1
ATOM 1678 N N . THR A 1 219 ? 0.360 -6.522 -18.026 1.00 95.88 219 THR A N 1
ATOM 1679 C CA . THR A 1 219 ? 1.197 -7.543 -18.676 1.00 95.88 219 THR A CA 1
ATOM 1680 C C . THR A 1 219 ? 0.388 -8.787 -19.053 1.00 95.88 219 THR A C 1
ATOM 1682 O O . THR A 1 219 ? -0.754 -8.965 -18.633 1.00 95.88 219 THR A O 1
ATOM 1685 N N . SER A 1 220 ? 0.986 -9.695 -19.828 1.00 95.69 220 SER A N 1
ATOM 1686 C CA . SER A 1 220 ? 0.408 -11.011 -20.133 1.00 95.69 220 SER A CA 1
ATOM 1687 C C . SER A 1 220 ? 0.685 -12.073 -19.057 1.00 95.69 220 SER A C 1
ATOM 1689 O O . SER A 1 220 ? 0.436 -13.250 -19.311 1.00 95.69 220 SER A O 1
ATOM 1691 N N . LEU A 1 221 ? 1.235 -11.686 -17.900 1.00 96.94 221 LEU A N 1
ATOM 1692 C CA . LEU A 1 221 ? 1.580 -12.592 -16.801 1.00 96.94 221 LEU A CA 1
ATOM 1693 C C . LEU A 1 221 ? 0.328 -13.113 -16.060 1.00 96.94 221 LEU A C 1
ATOM 1695 O O . LEU A 1 221 ? -0.778 -12.603 -16.278 1.00 96.94 221 LEU A O 1
ATOM 1699 N N . PRO A 1 222 ? 0.476 -14.124 -15.182 1.00 96.75 222 PRO A N 1
ATOM 1700 C CA . PRO A 1 222 ? -0.634 -14.659 -14.400 1.00 96.75 222 PRO A CA 1
ATOM 1701 C C . PRO A 1 222 ? -1.320 -13.605 -13.527 1.00 96.75 222 PRO A C 1
ATOM 1703 O O . PRO A 1 222 ? -0.664 -12.837 -12.825 1.00 96.75 222 PRO A O 1
ATOM 1706 N N . SER A 1 223 ? -2.652 -13.595 -13.544 1.00 96.62 223 SER A N 1
ATOM 1707 C CA . SER A 1 223 ? -3.488 -12.670 -12.764 1.00 96.62 223 SER A CA 1
ATOM 1708 C C . SER A 1 223 ? -3.902 -13.221 -11.392 1.00 96.62 223 SER A C 1
ATOM 1710 O O . SER A 1 223 ? -4.649 -12.565 -10.678 1.00 96.62 223 SER A O 1
ATOM 1712 N N . ASP A 1 224 ? -3.422 -14.408 -11.009 1.00 96.56 224 ASP A N 1
ATOM 1713 C CA . ASP A 1 224 ? -3.707 -15.068 -9.724 1.00 96.56 224 ASP A CA 1
ATOM 1714 C C . ASP A 1 224 ? -2.606 -14.858 -8.667 1.00 96.56 224 ASP A C 1
ATOM 1716 O O . ASP A 1 224 ? -2.653 -15.459 -7.598 1.00 96.56 224 ASP A O 1
ATOM 1720 N N . ALA A 1 225 ? -1.598 -14.020 -8.931 1.00 97.00 225 ALA A N 1
ATOM 1721 C CA . ALA A 1 225 ? -0.440 -13.881 -8.045 1.00 97.00 225 ALA A CA 1
ATOM 1722 C C . ALA A 1 225 ? -0.807 -13.393 -6.630 1.00 97.00 225 ALA A C 1
ATOM 1724 O O . ALA A 1 225 ? -0.285 -13.928 -5.653 1.00 97.00 225 ALA A O 1
ATOM 1725 N N . LEU A 1 226 ? -1.730 -12.429 -6.507 1.00 97.19 226 LEU A N 1
ATOM 1726 C CA . LEU A 1 226 ? -2.187 -11.940 -5.199 1.00 97.19 226 LEU A CA 1
ATOM 1727 C C . LEU A 1 226 ? -2.970 -13.014 -4.440 1.00 97.19 226 LEU A C 1
ATOM 1729 O O . LEU A 1 226 ? -2.701 -13.244 -3.268 1.00 97.19 226 LEU A O 1
ATOM 1733 N N . GLU A 1 227 ? -3.872 -13.731 -5.114 1.00 96.69 227 GLU A N 1
ATOM 1734 C CA . GLU A 1 227 ? -4.600 -14.851 -4.510 1.00 96.69 227 GLU A CA 1
ATOM 1735 C C . GLU A 1 227 ? -3.627 -15.907 -3.983 1.00 96.69 227 GLU A C 1
ATOM 1737 O O . GLU A 1 227 ? -3.717 -16.336 -2.838 1.00 96.69 227 GLU A O 1
ATOM 1742 N N . LYS A 1 228 ? -2.658 -16.315 -4.800 1.00 96.62 228 LYS A N 1
ATOM 1743 C CA . LYS A 1 228 ? -1.753 -17.412 -4.459 1.00 96.62 228 LYS A CA 1
ATOM 1744 C C . LYS A 1 228 ? -0.790 -17.047 -3.337 1.00 96.62 228 LYS A C 1
ATOM 1746 O O . LYS A 1 228 ? -0.575 -17.856 -2.437 1.00 96.62 228 LYS A O 1
ATOM 1751 N N . TYR A 1 229 ? -0.251 -15.831 -3.355 1.00 97.56 229 TYR A N 1
ATOM 1752 C CA . TYR A 1 229 ? 0.793 -15.430 -2.415 1.00 97.56 229 TYR A CA 1
ATOM 1753 C C . TYR A 1 229 ? 0.288 -14.626 -1.221 1.00 97.56 229 TYR A C 1
ATOM 1755 O O . TYR A 1 229 ? 0.804 -14.822 -0.128 1.00 97.56 229 TYR A O 1
ATOM 1763 N N . LEU A 1 230 ? -0.709 -13.756 -1.382 1.00 97.12 230 LEU A N 1
ATOM 1764 C CA . LEU A 1 230 ? -1.206 -12.887 -0.305 1.00 97.12 230 LEU A CA 1
ATOM 1765 C C . LEU A 1 230 ? -2.460 -13.423 0.395 1.00 97.12 230 LEU A C 1
ATOM 1767 O O . LEU A 1 230 ? -2.819 -12.894 1.440 1.00 97.12 230 LEU A O 1
ATOM 1771 N N . LEU A 1 231 ? -3.110 -14.454 -0.156 1.00 96.69 231 LEU A N 1
ATOM 1772 C CA . LEU A 1 231 ? -4.234 -15.151 0.484 1.00 96.69 231 LEU A CA 1
ATOM 1773 C C . LEU A 1 231 ? -3.951 -16.646 0.692 1.00 96.69 231 LEU A C 1
ATOM 1775 O O . LEU A 1 231 ? -4.321 -17.212 1.712 1.00 96.69 231 LEU A O 1
ATOM 1779 N N . GLY A 1 232 ? -3.295 -17.300 -0.268 1.00 97.12 232 GLY A N 1
ATOM 1780 C CA . GLY A 1 232 ? -2.990 -18.733 -0.236 1.00 97.12 232 GLY A CA 1
ATOM 1781 C C . GLY A 1 232 ? -1.678 -19.100 0.457 1.00 97.12 232 GLY A C 1
ATOM 1782 O O . GLY A 1 232 ? -1.433 -20.285 0.674 1.00 97.12 232 GLY A O 1
ATOM 1783 N N . TYR A 1 233 ? -0.845 -18.110 0.805 1.00 97.25 233 TYR A N 1
ATOM 1784 C CA . TYR A 1 233 ? 0.451 -18.296 1.473 1.00 97.25 233 TYR A CA 1
ATOM 1785 C C . TYR A 1 233 ? 1.384 -19.271 0.722 1.00 97.25 233 TYR A C 1
ATOM 1787 O O . TYR A 1 233 ? 2.229 -19.937 1.325 1.00 97.25 233 TYR A O 1
ATOM 1795 N N . GLU A 1 234 ? 1.242 -19.381 -0.605 1.00 96.25 234 GLU A N 1
ATOM 1796 C CA . GLU A 1 234 ? 2.121 -20.218 -1.421 1.00 96.25 234 GLU A CA 1
ATOM 1797 C C . GLU A 1 234 ? 3.560 -19.662 -1.435 1.00 96.25 234 GLU A C 1
ATOM 1799 O O . GLU A 1 234 ? 3.820 -18.487 -1.168 1.00 96.25 234 GLU A O 1
ATOM 1804 N N . THR A 1 235 ? 4.534 -20.512 -1.761 1.00 94.50 235 THR A N 1
ATOM 1805 C CA . THR A 1 235 ? 5.949 -20.120 -1.790 1.00 94.50 235 THR A CA 1
ATOM 1806 C C . THR A 1 235 ? 6.270 -19.229 -2.995 1.00 94.50 235 THR A C 1
ATOM 1808 O O . THR A 1 235 ? 6.044 -19.611 -4.142 1.00 94.50 235 THR A O 1
ATOM 1811 N N . ILE A 1 236 ? 6.851 -18.052 -2.733 1.00 96.50 236 ILE A N 1
ATOM 1812 C CA . ILE A 1 236 ? 7.276 -17.082 -3.763 1.00 96.50 236 ILE A CA 1
ATOM 1813 C C . ILE A 1 236 ? 8.638 -17.454 -4.375 1.00 96.50 236 ILE A C 1
ATOM 1815 O O . ILE A 1 236 ? 8.895 -17.170 -5.546 1.00 96.50 236 ILE A O 1
ATOM 1819 N N . GLY A 1 237 ? 9.535 -18.058 -3.589 1.00 94.12 237 GLY A N 1
ATOM 1820 C CA . GLY A 1 237 ? 10.886 -18.417 -4.023 1.00 94.12 237 GLY A CA 1
ATOM 1821 C C . GLY A 1 237 ? 10.890 -19.476 -5.129 1.00 94.12 237 GLY A C 1
ATOM 1822 O O . GLY A 1 237 ? 10.238 -20.507 -5.003 1.00 94.12 237 GLY A O 1
ATOM 1823 N N . VAL A 1 238 ? 11.644 -19.214 -6.200 1.00 94.94 238 VAL A N 1
ATOM 1824 C CA . VAL A 1 238 ? 11.735 -20.078 -7.398 1.00 94.94 238 VAL A CA 1
ATOM 1825 C C . VAL A 1 238 ? 13.175 -20.393 -7.820 1.00 94.94 238 VAL A C 1
ATOM 1827 O O . VAL A 1 238 ? 13.395 -20.956 -8.888 1.00 94.94 238 VAL A O 1
ATOM 1830 N N . HIS A 1 239 ? 14.164 -19.974 -7.028 1.00 92.06 239 HIS A N 1
ATOM 1831 C CA . HIS A 1 239 ? 15.580 -20.136 -7.348 1.00 92.06 239 HIS A CA 1
ATOM 1832 C C . HIS A 1 239 ? 16.188 -21.316 -6.599 1.00 92.06 239 HIS A C 1
ATOM 1834 O O . HIS A 1 239 ? 15.992 -21.452 -5.393 1.00 92.06 239 HIS A O 1
ATOM 1840 N N . ASP A 1 240 ? 17.017 -22.074 -7.306 1.00 91.12 240 ASP A N 1
ATOM 1841 C CA . ASP A 1 240 ? 17.974 -22.983 -6.693 1.00 91.12 240 ASP A CA 1
ATOM 1842 C C . ASP A 1 240 ? 19.201 -22.214 -6.189 1.00 91.12 240 ASP A C 1
ATOM 1844 O O . ASP A 1 240 ? 19.684 -21.284 -6.840 1.00 91.12 240 ASP A O 1
ATOM 1848 N N . TYR A 1 241 ? 19.739 -22.630 -5.042 1.00 89.75 241 TYR A N 1
ATOM 1849 C CA . TYR A 1 241 ? 20.959 -22.043 -4.470 1.00 89.75 241 TYR A CA 1
ATOM 1850 C C . TYR A 1 241 ? 22.244 -22.725 -4.954 1.00 89.75 241 TYR A C 1
ATOM 1852 O O . TYR A 1 241 ? 23.328 -22.150 -4.869 1.00 89.75 241 TYR A O 1
ATOM 1860 N N . GLU A 1 242 ? 22.126 -23.941 -5.484 1.00 91.06 242 GLU A N 1
ATOM 1861 C CA . GLU A 1 242 ? 23.243 -24.701 -6.034 1.00 91.06 242 GLU A CA 1
ATOM 1862 C C . GLU A 1 242 ? 23.363 -24.482 -7.543 1.00 91.06 242 GLU A C 1
ATOM 1864 O O . GLU A 1 242 ? 22.379 -24.355 -8.266 1.00 91.06 242 GLU A O 1
ATOM 1869 N N . SER A 1 243 ? 24.595 -24.506 -8.058 1.00 89.69 243 SER A N 1
ATOM 1870 C CA . SER A 1 243 ? 24.848 -24.277 -9.493 1.00 89.69 243 SER A CA 1
ATOM 1871 C C . SER A 1 243 ? 24.218 -25.326 -10.421 1.00 89.69 243 SER A C 1
ATOM 1873 O O . SER A 1 243 ? 24.069 -25.083 -11.621 1.00 89.69 243 SER A O 1
ATOM 1875 N N . ARG A 1 244 ? 23.918 -26.517 -9.889 1.00 90.69 244 ARG A N 1
ATOM 1876 C CA . ARG A 1 244 ? 23.312 -27.638 -10.608 1.00 90.69 244 ARG A CA 1
ATOM 1877 C C . ARG A 1 244 ? 22.394 -28.404 -9.672 1.00 90.69 244 ARG A C 1
ATOM 1879 O O . ARG A 1 244 ? 22.873 -29.064 -8.754 1.00 90.69 244 ARG A O 1
ATOM 1886 N N . VAL A 1 245 ? 21.106 -28.365 -9.974 1.00 89.00 245 VAL A N 1
ATOM 1887 C CA . VAL A 1 245 ? 20.060 -29.091 -9.256 1.00 89.00 245 VAL A CA 1
ATOM 1888 C C . VAL A 1 245 ? 19.242 -29.876 -10.278 1.00 89.00 245 VAL A C 1
ATOM 1890 O O . VAL A 1 245 ? 19.059 -29.433 -11.415 1.00 89.00 245 VAL A O 1
ATOM 1893 N N . ALA A 1 246 ? 18.844 -31.093 -9.916 1.00 89.44 246 ALA A N 1
ATOM 1894 C CA . ALA A 1 246 ? 17.869 -31.844 -10.693 1.00 89.44 246 ALA A CA 1
ATOM 1895 C C . ALA A 1 246 ? 16.475 -31.338 -10.315 1.00 89.44 246 ALA A C 1
ATOM 1897 O O . ALA A 1 246 ? 16.201 -31.188 -9.134 1.00 89.44 246 ALA A O 1
ATOM 1898 N N . ASN A 1 247 ? 15.624 -31.071 -11.304 1.00 87.12 247 ASN A N 1
ATOM 1899 C CA . ASN A 1 247 ? 14.247 -30.665 -11.042 1.00 87.12 247 ASN A CA 1
ATOM 1900 C C . ASN A 1 247 ? 13.433 -31.903 -10.638 1.00 87.12 247 ASN A C 1
ATOM 1902 O O . ASN A 1 247 ? 13.252 -32.819 -11.449 1.00 87.12 247 ASN A O 1
ATOM 1906 N N . GLU A 1 248 ? 12.997 -31.936 -9.385 1.00 91.38 248 GLU A N 1
ATOM 1907 C CA . GLU A 1 248 ? 12.230 -33.016 -8.783 1.00 91.38 248 GLU A CA 1
ATOM 1908 C C . GLU A 1 248 ? 10.718 -32.729 -8.835 1.00 91.38 248 GLU A C 1
ATOM 1910 O O . GLU A 1 248 ? 10.274 -31.579 -8.885 1.00 91.38 248 GLU A O 1
ATOM 1915 N N . PRO A 1 249 ? 9.863 -33.768 -8.814 1.00 89.44 249 PRO A N 1
ATOM 1916 C CA . PRO A 1 249 ? 8.419 -33.572 -8.772 1.00 89.44 249 PRO A CA 1
ATOM 1917 C C . PRO A 1 249 ? 7.981 -32.710 -7.578 1.00 89.44 249 PRO A C 1
ATOM 1919 O O . PRO A 1 249 ? 8.125 -33.113 -6.425 1.00 89.44 249 PRO A O 1
ATOM 1922 N N . GLY A 1 250 ? 7.376 -31.558 -7.872 1.00 85.31 250 GLY A N 1
ATOM 1923 C CA . GLY A 1 250 ? 6.933 -30.583 -6.871 1.00 85.31 250 GLY A CA 1
ATOM 1924 C C . GLY A 1 250 ? 7.779 -29.311 -6.834 1.00 85.31 250 GLY A C 1
ATOM 1925 O O . GLY A 1 250 ? 7.322 -28.319 -6.268 1.00 85.31 250 GLY A O 1
ATOM 1926 N N . ASP A 1 251 ? 8.945 -29.311 -7.482 1.00 89.38 251 ASP A N 1
ATOM 1927 C CA . ASP A 1 251 ? 9.768 -28.115 -7.614 1.00 89.38 251 ASP A CA 1
ATOM 1928 C C . ASP A 1 251 ? 9.065 -27.044 -8.462 1.00 89.38 251 ASP A C 1
ATOM 1930 O O . ASP A 1 251 ? 8.297 -27.361 -9.386 1.00 89.38 251 ASP A O 1
ATOM 1934 N N . PRO A 1 252 ? 9.312 -25.755 -8.167 1.00 91.31 252 PRO A N 1
ATOM 1935 C CA . PRO A 1 252 ? 8.742 -24.666 -8.936 1.00 91.31 252 PRO A CA 1
ATOM 1936 C C . PRO A 1 252 ? 9.151 -24.774 -10.408 1.00 91.31 252 PRO A C 1
ATOM 1938 O O . PRO A 1 252 ? 10.317 -24.944 -10.763 1.00 91.31 252 PRO A O 1
ATOM 1941 N N . LEU A 1 253 ? 8.163 -24.641 -11.289 1.00 92.75 253 LEU A N 1
ATOM 1942 C CA . LEU A 1 253 ? 8.377 -24.615 -12.731 1.00 92.75 253 LEU A CA 1
ATOM 1943 C C . LEU A 1 253 ? 8.495 -23.171 -13.226 1.00 92.75 253 LEU A C 1
ATOM 1945 O O . LEU A 1 253 ? 8.257 -22.210 -12.494 1.00 92.75 253 LEU A O 1
ATOM 1949 N N . ILE A 1 254 ? 8.774 -23.006 -14.521 1.00 93.94 254 ILE A N 1
ATOM 1950 C CA . ILE A 1 254 ? 8.776 -21.684 -15.170 1.00 93.94 254 ILE A CA 1
ATOM 1951 C C . ILE A 1 254 ? 7.458 -20.923 -14.955 1.00 93.94 254 ILE A C 1
ATOM 1953 O O . ILE A 1 254 ? 7.454 -19.707 -14.825 1.00 93.94 254 ILE A O 1
ATOM 1957 N N . GLN A 1 255 ? 6.352 -21.654 -14.828 1.00 94.88 255 GLN A N 1
ATOM 1958 C CA . GLN A 1 255 ? 5.042 -21.120 -14.476 1.00 94.88 255 GLN A CA 1
ATOM 1959 C C . GLN A 1 255 ? 5.067 -20.405 -13.113 1.00 94.88 255 GLN A C 1
ATOM 1961 O O . GLN A 1 255 ? 4.638 -19.259 -12.990 1.00 94.88 255 GLN A O 1
ATOM 1966 N N . ASN A 1 256 ? 5.654 -21.020 -12.085 1.00 96.00 256 ASN A N 1
ATOM 1967 C CA . ASN A 1 256 ? 5.830 -20.368 -10.787 1.00 96.00 256 ASN A CA 1
ATOM 1968 C C . ASN A 1 256 ? 6.711 -19.118 -10.907 1.00 96.00 256 ASN A C 1
ATOM 1970 O O . ASN A 1 256 ? 6.390 -18.101 -10.301 1.00 96.00 256 ASN A O 1
ATOM 1974 N N . ALA A 1 257 ? 7.758 -19.150 -11.739 1.00 96.75 257 ALA A N 1
ATOM 1975 C CA . ALA A 1 257 ? 8.587 -17.971 -11.988 1.00 96.75 257 ALA A CA 1
ATOM 1976 C C . ALA A 1 257 ? 7.805 -16.831 -12.671 1.00 96.75 257 ALA A C 1
ATOM 1978 O O . ALA A 1 257 ? 7.944 -15.678 -12.268 1.00 96.75 257 ALA A O 1
ATOM 1979 N N . GLU A 1 258 ? 6.936 -17.130 -13.645 1.00 97.31 258 GLU A N 1
ATOM 1980 C CA . GLU A 1 258 ? 6.034 -16.149 -14.275 1.00 97.31 258 GLU A CA 1
ATOM 1981 C C . GLU A 1 258 ? 5.079 -15.520 -13.250 1.00 97.31 258 GLU A C 1
ATOM 1983 O O . GLU A 1 258 ? 4.872 -14.304 -13.252 1.00 97.31 258 GLU A O 1
ATOM 1988 N N . ARG A 1 259 ? 4.525 -16.322 -12.334 1.00 97.38 259 ARG A N 1
ATOM 1989 C CA . ARG A 1 259 ? 3.634 -15.821 -11.280 1.00 97.38 259 ARG A CA 1
ATOM 1990 C C . ARG A 1 259 ? 4.375 -14.972 -10.251 1.00 97.38 259 ARG A C 1
ATOM 1992 O O . ARG A 1 259 ? 3.895 -13.890 -9.916 1.00 97.38 259 ARG A O 1
ATOM 1999 N N . THR A 1 260 ? 5.548 -15.407 -9.791 1.00 97.81 260 THR A N 1
ATOM 2000 C CA . THR A 1 260 ? 6.419 -14.595 -8.928 1.00 97.81 260 THR A CA 1
ATOM 2001 C C . THR A 1 260 ? 6.757 -13.278 -9.615 1.00 97.81 260 THR A C 1
ATOM 2003 O O . THR A 1 260 ? 6.670 -12.224 -8.990 1.00 97.81 260 THR A O 1
ATOM 2006 N N . TYR A 1 261 ? 7.052 -13.296 -10.917 1.00 97.75 261 TYR A N 1
ATOM 2007 C CA . TYR A 1 261 ? 7.323 -12.070 -11.660 1.00 97.75 261 TYR A CA 1
ATOM 2008 C C . TYR A 1 261 ? 6.094 -11.147 -11.737 1.00 97.75 261 TYR A C 1
ATOM 2010 O O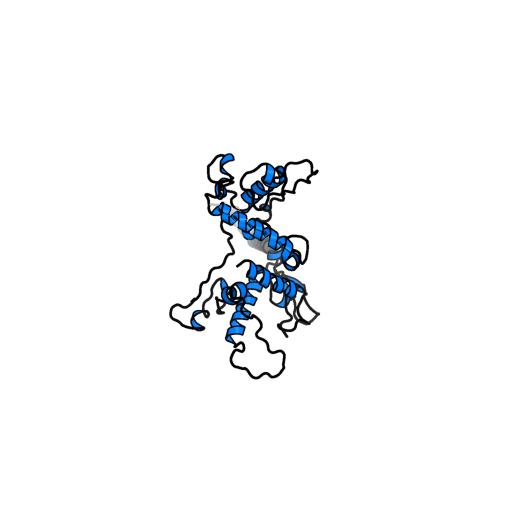 . TYR A 1 261 ? 6.238 -9.933 -11.601 1.00 97.75 261 TYR A O 1
ATOM 2018 N N . SER A 1 262 ? 4.885 -11.705 -11.857 1.00 97.50 262 SER A N 1
ATOM 2019 C CA . SER A 1 262 ? 3.631 -10.940 -11.779 1.00 97.50 262 SER A CA 1
ATOM 2020 C C . SER A 1 262 ? 3.489 -10.215 -10.435 1.00 97.50 262 SER A C 1
ATOM 2022 O O . SER A 1 262 ? 3.248 -9.008 -10.410 1.00 97.50 262 SER A O 1
ATOM 2024 N N . LEU A 1 263 ? 3.749 -10.906 -9.315 1.00 97.56 263 LEU A N 1
ATOM 2025 C CA . LEU A 1 263 ? 3.752 -10.287 -7.983 1.00 97.56 263 LEU A CA 1
ATOM 2026 C C . LEU A 1 263 ? 4.811 -9.178 -7.872 1.00 97.56 263 LEU A C 1
ATOM 2028 O O . LEU A 1 263 ? 4.533 -8.110 -7.336 1.00 97.56 263 LEU A O 1
ATOM 2032 N N . MET A 1 264 ? 6.022 -9.402 -8.389 1.00 97.94 264 MET A N 1
ATOM 2033 C CA . MET A 1 264 ? 7.087 -8.390 -8.342 1.00 97.94 264 MET A CA 1
ATOM 2034 C C . MET A 1 264 ? 6.757 -7.153 -9.192 1.00 97.94 264 MET A C 1
ATOM 2036 O O . MET A 1 264 ? 7.100 -6.031 -8.808 1.00 97.94 264 MET A O 1
ATOM 2040 N N . ASN A 1 265 ? 6.057 -7.331 -10.317 1.00 96.69 265 ASN A N 1
ATOM 2041 C CA . ASN A 1 265 ? 5.514 -6.217 -11.092 1.00 96.69 265 ASN A CA 1
ATOM 2042 C C . ASN A 1 265 ? 4.428 -5.478 -10.309 1.00 96.69 265 ASN A C 1
ATOM 2044 O O . ASN A 1 265 ? 4.432 -4.250 -10.316 1.00 96.69 265 ASN A O 1
ATOM 2048 N N . TYR A 1 266 ? 3.542 -6.188 -9.606 1.00 96.50 266 TYR A N 1
ATOM 2049 C CA . TYR A 1 266 ? 2.569 -5.568 -8.705 1.00 96.50 266 TYR A CA 1
ATOM 2050 C C . TYR A 1 266 ? 3.266 -4.696 -7.653 1.00 96.50 266 TYR A C 1
ATOM 2052 O O . TYR A 1 266 ? 2.999 -3.504 -7.594 1.00 96.50 266 TYR A O 1
ATOM 2060 N N . PHE A 1 267 ? 4.260 -5.226 -6.932 1.00 96.56 267 PHE A N 1
ATOM 2061 C CA . PHE A 1 267 ? 5.055 -4.460 -5.958 1.00 96.56 267 PHE A CA 1
ATOM 2062 C C . PHE A 1 267 ? 5.692 -3.204 -6.565 1.00 96.56 267 PHE A C 1
ATOM 2064 O O . PHE A 1 267 ? 5.615 -2.121 -5.989 1.00 96.56 267 PHE A O 1
ATOM 2071 N N . SER A 1 268 ? 6.317 -3.351 -7.733 1.00 95.94 268 SER A N 1
ATOM 2072 C CA . SER A 1 268 ? 6.989 -2.248 -8.426 1.00 95.94 268 SER A CA 1
ATOM 2073 C C . SER A 1 268 ? 6.001 -1.133 -8.787 1.00 95.94 268 SER A C 1
ATOM 2075 O O . SER A 1 268 ? 6.238 0.033 -8.476 1.00 95.94 268 SER A O 1
ATOM 2077 N N . ASN A 1 269 ? 4.858 -1.488 -9.378 1.00 94.56 269 ASN A N 1
ATOM 2078 C CA . ASN A 1 269 ? 3.851 -0.512 -9.789 1.00 94.56 269 ASN A CA 1
ATOM 2079 C C . ASN A 1 269 ? 3.110 0.104 -8.593 1.00 94.56 269 ASN A C 1
ATOM 2081 O O . ASN A 1 269 ? 2.942 1.319 -8.571 1.00 94.56 269 ASN A O 1
ATOM 2085 N N . SER A 1 270 ? 2.752 -0.679 -7.568 1.00 94.50 270 SER A N 1
ATOM 2086 C CA . SER A 1 270 ? 2.092 -0.171 -6.354 1.00 94.50 270 SER A CA 1
ATOM 2087 C C . SER A 1 270 ? 2.958 0.816 -5.572 1.00 94.50 270 SER A C 1
ATOM 2089 O O . SER A 1 270 ? 2.431 1.724 -4.940 1.00 94.50 270 SER A O 1
ATOM 2091 N N . LEU A 1 271 ? 4.284 0.661 -5.614 1.00 93.56 271 LEU A N 1
ATOM 2092 C CA . LEU A 1 271 ? 5.216 1.600 -4.985 1.00 93.56 271 LEU A CA 1
ATOM 2093 C C . LEU A 1 271 ? 5.643 2.738 -5.923 1.00 93.56 271 LEU A C 1
ATOM 2095 O O . LEU A 1 271 ? 6.300 3.673 -5.471 1.00 93.56 271 LEU A O 1
ATOM 2099 N N . GLY A 1 272 ? 5.338 2.656 -7.223 1.00 92.06 272 GLY A N 1
ATOM 2100 C CA . GLY A 1 272 ? 5.864 3.575 -8.236 1.00 92.06 272 GLY A CA 1
ATOM 2101 C C . GLY A 1 272 ? 7.392 3.513 -8.341 1.00 92.06 272 GLY A C 1
ATOM 2102 O O . GLY A 1 272 ? 8.065 4.538 -8.447 1.00 92.06 272 GLY A O 1
ATOM 2103 N N . ARG A 1 273 ? 7.976 2.321 -8.197 1.00 94.12 273 ARG A N 1
ATOM 2104 C CA . ARG A 1 273 ? 9.427 2.085 -8.129 1.00 94.12 273 ARG A CA 1
ATOM 2105 C C . ARG A 1 273 ? 9.800 0.896 -9.010 1.00 94.12 273 ARG A C 1
ATOM 2107 O O . ARG A 1 273 ? 8.942 0.165 -9.483 1.00 94.12 273 ARG A O 1
ATOM 2114 N N . ASN A 1 274 ? 11.088 0.699 -9.269 1.00 95.31 274 ASN A N 1
ATOM 2115 C CA . ASN A 1 274 ? 11.559 -0.424 -10.085 1.00 95.31 274 ASN A CA 1
ATOM 2116 C C . ASN A 1 274 ? 12.206 -1.521 -9.220 1.00 95.31 274 ASN A C 1
ATOM 2118 O O . ASN A 1 274 ? 12.429 -1.350 -8.020 1.00 95.31 274 ASN A O 1
ATOM 2122 N N . CYS A 1 275 ? 12.556 -2.648 -9.844 1.00 97.06 275 CYS A N 1
ATOM 2123 C CA . CYS A 1 275 ? 13.079 -3.831 -9.154 1.00 97.06 275 CYS A CA 1
ATOM 2124 C C . CYS A 1 275 ? 14.350 -3.554 -8.332 1.00 97.06 275 CYS A C 1
ATOM 2126 O O . CYS A 1 275 ? 14.588 -4.212 -7.318 1.00 97.06 275 CYS A O 1
ATOM 2128 N N . VAL A 1 276 ? 15.168 -2.584 -8.766 1.00 97.44 276 VAL A N 1
ATOM 2129 C CA . VAL A 1 276 ? 16.434 -2.243 -8.099 1.00 97.44 276 VAL A CA 1
ATOM 2130 C C . VAL A 1 276 ? 16.258 -1.384 -6.854 1.00 97.44 276 VAL A C 1
ATOM 2132 O O . VAL A 1 276 ? 17.244 -1.097 -6.176 1.00 97.44 276 VAL A O 1
ATOM 2135 N N . LEU A 1 277 ? 15.019 -1.031 -6.496 1.00 96.94 277 LEU A N 1
ATOM 2136 C CA . LEU A 1 277 ? 14.727 -0.558 -5.149 1.00 96.94 277 LEU A CA 1
ATOM 2137 C C . LEU A 1 277 ? 15.034 -1.637 -4.109 1.00 96.94 277 LEU A C 1
ATOM 2139 O O . LEU A 1 277 ? 15.564 -1.294 -3.059 1.00 96.94 277 LEU A O 1
ATOM 2143 N N . CYS A 1 278 ? 14.723 -2.905 -4.405 1.00 97.69 278 CYS A N 1
ATOM 2144 C CA . CYS A 1 278 ? 14.850 -4.026 -3.469 1.00 97.69 278 CYS A CA 1
ATOM 2145 C C . CYS A 1 278 ? 16.000 -4.981 -3.823 1.00 97.69 278 CYS A C 1
ATOM 2147 O O . CYS A 1 278 ? 16.646 -5.516 -2.927 1.00 97.69 278 CYS A O 1
ATOM 2149 N N . HIS A 1 279 ? 16.279 -5.200 -5.110 1.00 98.06 279 HIS A N 1
ATOM 2150 C CA . HIS A 1 279 ? 17.174 -6.272 -5.556 1.00 98.06 279 HIS A CA 1
ATOM 2151 C C . HIS A 1 279 ? 18.345 -5.782 -6.404 1.00 98.06 279 HIS A C 1
ATOM 2153 O O . HIS A 1 279 ? 18.200 -4.923 -7.270 1.00 98.06 279 HIS A O 1
ATOM 2159 N N . ASN A 1 280 ? 19.491 -6.446 -6.283 1.00 97.44 280 ASN A N 1
ATOM 2160 C CA . ASN A 1 280 ? 20.444 -6.508 -7.382 1.00 97.44 280 ASN A CA 1
ATOM 2161 C C . ASN A 1 280 ? 19.988 -7.579 -8.387 1.00 97.44 280 ASN A C 1
ATOM 2163 O O . ASN A 1 280 ? 20.045 -8.777 -8.112 1.00 97.44 280 ASN A O 1
ATOM 2167 N N . THR A 1 281 ? 19.558 -7.157 -9.577 1.00 97.12 281 THR A N 1
ATOM 2168 C CA . THR A 1 281 ? 18.921 -8.043 -10.570 1.00 97.12 281 THR A CA 1
ATOM 2169 C C . THR A 1 281 ? 19.841 -9.128 -11.133 1.00 97.12 281 THR A C 1
ATOM 2171 O O . THR A 1 281 ? 19.353 -10.068 -11.757 1.00 97.12 281 THR A O 1
ATOM 2174 N N . ARG A 1 282 ? 21.161 -9.062 -10.889 1.00 96.44 282 ARG A N 1
ATOM 2175 C CA . ARG A 1 282 ? 22.075 -10.163 -11.237 1.00 96.44 282 ARG A CA 1
ATOM 2176 C C . ARG A 1 282 ? 21.830 -11.429 -10.406 1.00 96.44 282 ARG A C 1
ATOM 2178 O O . ARG A 1 282 ? 22.239 -12.501 -10.837 1.00 96.44 282 ARG A O 1
ATOM 2185 N N . ALA A 1 283 ? 21.217 -11.295 -9.226 1.00 95.44 283 ALA A N 1
ATOM 2186 C CA . ALA A 1 283 ? 20.885 -12.394 -8.324 1.00 95.44 283 ALA A CA 1
ATOM 2187 C C . ALA A 1 283 ? 19.728 -11.991 -7.387 1.00 95.44 283 ALA A C 1
ATOM 2189 O O . ALA A 1 283 ? 19.950 -11.563 -6.259 1.00 95.44 283 ALA A O 1
ATOM 2190 N N . PHE A 1 284 ? 18.480 -12.135 -7.848 1.00 96.62 284 PHE A N 1
ATOM 2191 C CA . PHE A 1 284 ? 17.289 -11.761 -7.066 1.00 96.62 284 PHE A CA 1
ATOM 2192 C C . PHE A 1 284 ? 17.154 -12.508 -5.729 1.00 96.62 284 PHE A C 1
ATOM 2194 O O . PHE A 1 284 ? 16.608 -11.950 -4.781 1.00 96.62 284 PHE A O 1
ATOM 2201 N N . TYR A 1 285 ? 17.648 -13.747 -5.657 1.00 93.31 285 TYR A N 1
ATOM 2202 C CA . TYR A 1 285 ? 17.563 -14.616 -4.479 1.00 93.31 285 TYR A CA 1
ATOM 2203 C C . TYR A 1 285 ? 18.616 -14.324 -3.402 1.00 93.31 285 TYR A C 1
ATOM 2205 O O . TYR A 1 285 ? 18.525 -14.873 -2.305 1.00 93.31 285 TYR A O 1
ATOM 2213 N N . ASP A 1 286 ? 19.649 -13.544 -3.727 1.00 95.00 286 ASP A N 1
ATOM 2214 C CA . ASP A 1 286 ? 20.820 -13.398 -2.870 1.00 95.00 286 ASP A CA 1
ATOM 2215 C C . ASP A 1 286 ? 20.599 -12.303 -1.821 1.00 95.00 286 ASP A C 1
ATOM 2217 O O . ASP A 1 286 ? 20.673 -11.106 -2.113 1.00 95.00 286 ASP A O 1
ATOM 2221 N N . ALA A 1 287 ? 20.354 -12.731 -0.582 1.00 91.19 287 ALA A N 1
ATOM 2222 C CA . ALA A 1 287 ? 20.125 -11.851 0.557 1.00 91.19 287 ALA A CA 1
ATOM 2223 C C . ALA A 1 287 ? 21.343 -10.977 0.919 1.00 91.19 287 ALA A C 1
ATOM 2225 O O . ALA A 1 287 ? 21.181 -9.968 1.601 1.00 91.19 287 ALA A O 1
ATOM 2226 N N . GLU A 1 288 ? 22.553 -11.296 0.448 1.00 94.31 288 GLU A N 1
ATOM 2227 C CA . GLU A 1 288 ? 23.728 -10.431 0.631 1.00 94.31 288 GLU A CA 1
ATOM 2228 C C . GLU A 1 288 ? 23.748 -9.252 -0.359 1.00 94.31 288 GLU A C 1
ATOM 2230 O O . GLU A 1 288 ? 24.573 -8.343 -0.242 1.00 94.31 288 GLU A O 1
ATOM 2235 N N . GLN A 1 289 ? 22.850 -9.253 -1.351 1.00 95.31 289 GLN A N 1
ATOM 2236 C CA . GLN A 1 289 ? 22.824 -8.287 -2.452 1.00 95.31 289 GLN A CA 1
ATOM 2237 C C . GLN A 1 289 ? 21.492 -7.549 -2.614 1.00 95.31 289 GLN A C 1
ATOM 2239 O O . GLN A 1 289 ? 21.287 -6.851 -3.613 1.00 95.31 289 GLN A O 1
ATOM 2244 N N . VAL A 1 290 ? 20.590 -7.691 -1.649 1.00 96.38 290 VAL A N 1
ATOM 2245 C CA . VAL A 1 290 ? 19.360 -6.901 -1.563 1.00 96.38 290 VAL A CA 1
ATOM 2246 C C . VAL A 1 290 ? 19.597 -5.596 -0.806 1.00 96.38 290 VAL A C 1
ATOM 2248 O O . VAL A 1 290 ? 20.598 -5.414 -0.112 1.00 96.38 290 VAL A O 1
ATOM 2251 N N . THR A 1 291 ? 18.667 -4.660 -0.945 1.00 96.50 291 THR A N 1
ATOM 2252 C CA . THR A 1 291 ? 18.636 -3.431 -0.148 1.00 96.50 291 THR A CA 1
ATOM 2253 C C . THR A 1 291 ? 17.818 -3.649 1.137 1.00 96.50 291 THR A C 1
ATOM 2255 O O . THR A 1 291 ? 17.041 -4.604 1.219 1.00 96.50 291 THR A O 1
ATOM 2258 N N . PRO A 1 292 ? 17.907 -2.756 2.143 1.00 94.94 292 PRO A N 1
ATOM 2259 C CA . PRO A 1 292 ? 17.049 -2.830 3.330 1.00 94.94 292 PRO A CA 1
ATOM 2260 C C . PRO A 1 292 ? 15.544 -2.841 3.012 1.00 94.94 292 PRO A C 1
ATOM 2262 O O . PRO A 1 292 ? 14.770 -3.473 3.730 1.00 94.94 292 PRO A O 1
ATOM 2265 N N . GLN A 1 293 ? 15.130 -2.206 1.908 1.00 96.00 293 GLN A N 1
ATOM 2266 C CA . GLN A 1 293 ? 13.737 -2.165 1.459 1.00 96.00 293 GLN A CA 1
ATOM 2267 C C . GLN A 1 293 ? 13.177 -3.561 1.165 1.00 96.00 293 GLN A C 1
ATOM 2269 O O . GLN A 1 293 ? 11.983 -3.778 1.355 1.00 96.00 293 GLN A O 1
ATOM 2274 N N . TRP A 1 294 ? 14.017 -4.526 0.776 1.00 96.88 294 TRP A N 1
ATOM 2275 C CA . TRP A 1 294 ? 13.594 -5.919 0.616 1.00 96.88 294 TRP A CA 1
ATOM 2276 C C . TRP A 1 294 ? 13.109 -6.539 1.935 1.00 96.88 294 TRP A C 1
ATOM 2278 O O . TRP A 1 294 ? 12.103 -7.249 1.952 1.00 96.88 294 TRP A O 1
ATOM 2288 N N . GLY A 1 295 ? 13.774 -6.230 3.054 1.00 95.69 295 GLY A N 1
ATOM 2289 C CA . GLY A 1 295 ? 13.353 -6.682 4.382 1.00 95.69 295 GLY A CA 1
ATOM 2290 C C . GLY A 1 295 ? 12.008 -6.074 4.785 1.00 95.69 295 GLY A C 1
ATOM 2291 O O . GLY A 1 295 ? 11.099 -6.793 5.194 1.00 95.69 295 GLY A O 1
ATOM 2292 N N . THR A 1 296 ? 11.840 -4.764 4.577 1.00 96.56 296 THR A N 1
ATOM 2293 C CA . THR A 1 296 ? 10.565 -4.067 4.815 1.00 96.56 296 THR A CA 1
ATOM 2294 C C . THR A 1 296 ? 9.439 -4.620 3.940 1.00 96.56 296 THR A C 1
ATOM 2296 O O . THR A 1 296 ? 8.335 -4.842 4.433 1.00 96.56 296 THR A O 1
ATOM 2299 N N . ALA A 1 297 ? 9.708 -4.887 2.659 1.00 97.19 297 ALA A N 1
ATOM 2300 C CA . ALA A 1 297 ? 8.752 -5.489 1.732 1.00 97.19 297 ALA A CA 1
ATOM 2301 C C . ALA A 1 297 ? 8.362 -6.915 2.154 1.00 97.19 297 ALA A C 1
ATOM 2303 O O . ALA A 1 297 ? 7.189 -7.270 2.090 1.00 97.19 297 ALA A O 1
ATOM 2304 N N . SER A 1 298 ? 9.320 -7.704 2.649 1.00 96.50 298 SER A N 1
ATOM 2305 C CA . SER A 1 298 ? 9.071 -9.059 3.157 1.00 96.50 298 SER A CA 1
ATOM 2306 C C . SER A 1 298 ? 8.141 -9.057 4.374 1.00 96.50 298 SER A C 1
ATOM 2308 O O . SER A 1 298 ? 7.230 -9.877 4.448 1.00 96.50 298 SER A O 1
ATOM 2310 N N . LEU A 1 299 ? 8.312 -8.100 5.295 1.00 97.50 299 LEU A N 1
ATOM 2311 C CA . LEU A 1 299 ? 7.368 -7.892 6.400 1.00 97.50 299 LEU A CA 1
ATOM 2312 C C . LEU A 1 299 ? 5.989 -7.450 5.892 1.00 97.50 299 LEU A C 1
ATOM 2314 O O . LEU A 1 299 ? 4.976 -7.923 6.395 1.00 97.50 299 LEU A O 1
ATOM 2318 N N . GLY A 1 300 ? 5.945 -6.605 4.859 1.00 97.62 300 GLY A N 1
ATOM 2319 C CA . GLY A 1 300 ? 4.695 -6.173 4.228 1.00 97.62 300 GLY A CA 1
ATOM 2320 C C . GLY A 1 300 ? 3.884 -7.327 3.633 1.00 97.62 300 GLY A C 1
ATOM 2321 O O . GLY A 1 300 ? 2.663 -7.333 3.752 1.00 97.62 300 GLY A O 1
ATOM 2322 N N . ILE A 1 301 ? 4.547 -8.339 3.058 1.00 98.25 301 ILE A N 1
ATOM 2323 C CA . ILE A 1 301 ? 3.878 -9.564 2.585 1.00 98.25 301 ILE A CA 1
ATOM 2324 C C . ILE A 1 301 ? 3.168 -10.262 3.749 1.00 98.25 301 ILE A C 1
ATOM 2326 O O . ILE A 1 301 ? 1.982 -10.555 3.633 1.00 98.25 301 ILE A O 1
ATOM 2330 N N . GLY A 1 302 ? 3.871 -10.484 4.865 1.00 98.06 302 GLY A N 1
ATOM 2331 C CA . GLY A 1 302 ? 3.299 -11.125 6.053 1.00 98.06 302 GLY A CA 1
ATOM 2332 C C . GL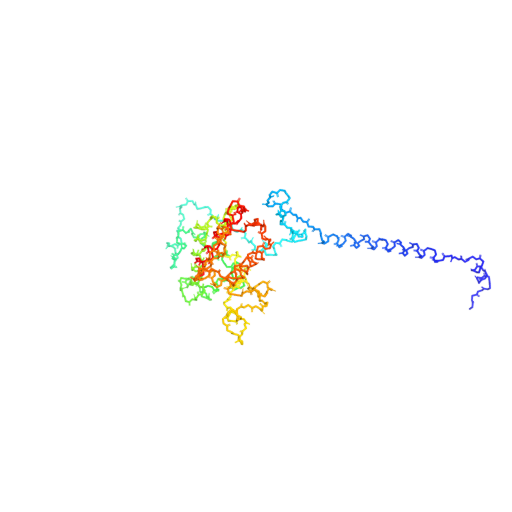Y A 1 302 ? 2.146 -10.326 6.668 1.00 98.06 302 GLY A C 1
ATOM 2333 O O . GLY A 1 302 ? 1.133 -10.904 7.050 1.00 98.06 302 GLY A O 1
ATOM 2334 N N . MET A 1 303 ? 2.267 -8.998 6.693 1.00 98.31 303 MET A N 1
ATOM 2335 C CA . MET A 1 303 ? 1.218 -8.107 7.189 1.00 98.31 303 MET A CA 1
ATOM 2336 C C . MET A 1 303 ? -0.057 -8.216 6.352 1.00 98.31 303 MET A C 1
AT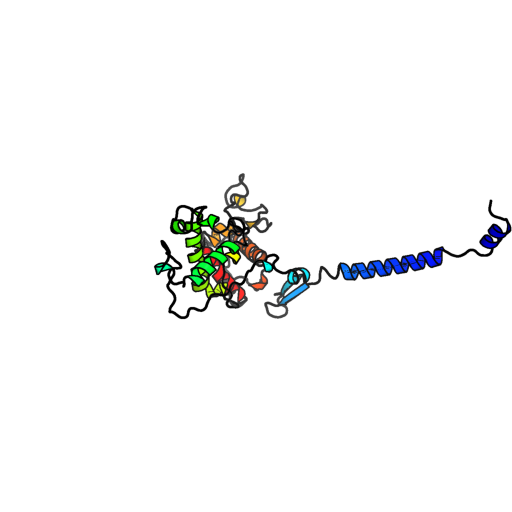OM 2338 O O . MET A 1 303 ? -1.139 -8.415 6.894 1.00 98.31 303 MET A O 1
ATOM 2342 N N . VAL A 1 304 ? 0.059 -8.117 5.024 1.00 97.81 304 VAL A N 1
ATOM 2343 C CA . VAL A 1 304 ? -1.101 -8.201 4.123 1.00 97.81 304 VAL A CA 1
ATOM 2344 C C . VAL A 1 304 ? -1.713 -9.600 4.135 1.00 97.81 304 VAL A C 1
ATOM 2346 O O . VAL A 1 304 ? -2.930 -9.733 4.068 1.00 97.81 304 VAL A O 1
ATOM 2349 N N . GLN A 1 305 ? -0.886 -10.636 4.262 1.00 97.88 305 GLN A N 1
ATOM 2350 C CA . GLN A 1 305 ? -1.343 -12.005 4.474 1.00 97.88 305 GLN A CA 1
ATOM 2351 C C . GLN A 1 305 ? -2.233 -12.123 5.718 1.00 97.88 305 GLN A C 1
ATOM 2353 O O . GLN A 1 305 ? -3.301 -12.716 5.627 1.00 97.88 305 GLN A O 1
ATOM 2358 N N . GLU A 1 306 ? -1.831 -11.547 6.855 1.00 97.12 306 GLU A N 1
ATOM 2359 C CA . GLU A 1 306 ? -2.636 -11.560 8.087 1.00 97.12 306 GLU A CA 1
ATOM 2360 C C . GLU A 1 306 ? -3.943 -10.759 7.951 1.00 97.12 306 GLU A C 1
ATOM 2362 O O . GLU A 1 306 ? -4.950 -11.094 8.577 1.00 97.12 306 GLU A O 1
ATOM 2367 N N . MET A 1 307 ? -3.928 -9.690 7.150 1.00 95.50 307 MET A N 1
ATOM 2368 C CA . MET A 1 307 ? -5.097 -8.837 6.927 1.00 95.50 307 MET A CA 1
ATOM 2369 C C . MET A 1 307 ? -6.192 -9.500 6.077 1.00 95.50 307 MET A C 1
ATOM 2371 O O . MET A 1 307 ? -7.365 -9.174 6.278 1.00 95.50 307 MET A O 1
ATOM 2375 N N . ASN A 1 308 ? -5.819 -10.368 5.128 1.00 93.00 308 ASN A N 1
ATOM 2376 C CA . ASN A 1 308 ? -6.731 -11.037 4.186 1.00 93.00 308 ASN A CA 1
ATOM 2377 C C . ASN A 1 308 ? -7.356 -12.311 4.771 1.00 93.00 308 ASN A C 1
ATOM 2379 O O . ASN A 1 308 ? -8.567 -12.519 4.524 1.00 93.00 308 ASN A O 1
#

Foldseek 3Di:
DDDPVVVVVCVVDVDPPVVVVVVVVVVVVVVVVVVCCVVVPCQVAWDWDQQDDPPLPLIWIDGPVVVPDDDPLPVLPDDDDADDDPPPAQFCLVPDAQDDDRRRDGPVRVVVVLQVCCSQAPVPCGPCQQQNPDDPNSSNDRPDVLVVVVVVVVVLQVCCLPVLCCQQQVPHNDGDDSNNARVNHNHGPPDDDDPFQPQPVDDDLVSFFQQQDVLLVGHRFGSCLCVCCQAVVHDLDQDDPDPDDDDDPPHDDVNSVSSSVSVQVVVCVVVVTDPSQFASVVCRPDPVGTGVVVVSVVSVSVSSSVVD

Radius of gyration: 31.18 Å; chains: 1; bounding box: 60×97×96 Å

Secondary structure (DSSP, 8-state):
---HHHHHHHHHS----HHHHHHHHHHHHHHHHHHHHHHH--TT-EEEEE-SSTTS--EEEEEHHHHHS--TTGGG---PPPP---S-SPBHHHHSTT-SSSTTSBHHHHHHHHHHHHHHH-TTTTTHHHH-SS-GGGTT---SHHHHHHHHHHHHHHHHHHHTHHHHTSSSS----HHHHHTT-SS-SS-------S-TT--THHHHSSS--TTTTTSSS-TTHHIIIIIS--------SSSS----TTS--HHHHHHHHHHHHHHHHHHT--GGGTB-TT-TT-TTSB-HHHHHHHHHHHHHHHH-

pLDDT: mean 91.93, std 6.6, range [65.69, 98.44]